Protein AF-A0A4P9W2B0-F1 (afdb_monomer_lite)

Organism: NCBI:txid388810

pLDDT: mean 91.62, std 10.04, range [36.94, 98.38]

Foldseek 3Di:
DDDPDPVVPFWPDDDVQKTKGQDPDAPAPRKIKIWGPAQAFLLPDDLVVSLVSLVVVLVVLVVSCVVVVAPAWKWKWLRHGRTMIITHGDPPDDPVPDDDDADPDAAADAADSDDDPHFHPQADPVVLVVLLVLLCVVVVDDPVPQDLQAPEDPPDPDPVLCVSNVVDDWSWNDDDPFKTKTADSGDNYHRDIDIDTSYDDDPRLSPDDSVVNSVRSSRVSVSQVSSCVRVVHPGDIDID

Structure (mmCIF, N/CA/C/O backbone):
data_AF-A0A4P9W2B0-F1
#
_entry.id   AF-A0A4P9W2B0-F1
#
loop_
_atom_site.group_PDB
_atom_site.id
_atom_site.type_symbol
_atom_site.label_atom_id
_atom_site.label_alt_id
_atom_site.label_comp_id
_atom_site.label_asym_id
_atom_site.label_entity_id
_atom_site.label_seq_id
_atom_site.pdbx_PDB_ins_code
_atom_site.Cartn_x
_atom_site.Cartn_y
_atom_site.Cartn_z
_atom_site.occupancy
_atom_site.B_iso_or_equiv
_atom_site.auth_seq_id
_atom_site.auth_comp_id
_atom_site.auth_asym_id
_atom_site.auth_atom_id
_atom_site.pdbx_PDB_model_num
ATOM 1 N N . MET A 1 1 ? -29.968 11.152 33.500 1.00 36.94 1 MET A N 1
ATOM 2 C CA . MET A 1 1 ? -29.623 11.312 32.073 1.00 36.94 1 MET A CA 1
ATOM 3 C C . MET A 1 1 ? -28.118 11.172 31.952 1.00 36.94 1 MET A C 1
ATOM 5 O O . MET A 1 1 ? -27.396 12.065 32.371 1.00 36.94 1 MET A O 1
ATOM 9 N N . THR A 1 2 ? -27.638 10.012 31.519 1.00 39.75 2 THR A N 1
ATOM 10 C CA . THR A 1 2 ? -26.216 9.779 31.256 1.00 39.75 2 THR A CA 1
ATOM 11 C C . THR A 1 2 ? -25.821 10.565 30.007 1.00 39.75 2 THR A C 1
ATOM 13 O O . THR A 1 2 ? -26.392 10.364 28.938 1.00 39.75 2 THR A O 1
ATOM 16 N N . SER A 1 3 ? -24.883 11.503 30.158 1.00 41.69 3 SER A N 1
ATOM 17 C CA . SER A 1 3 ? -24.209 12.166 29.037 1.00 41.69 3 SER A CA 1
ATOM 18 C C . SER A 1 3 ? -23.720 11.096 28.056 1.00 41.69 3 SER A C 1
ATOM 20 O O . SER A 1 3 ? -23.094 10.138 28.521 1.00 41.69 3 SER A O 1
ATOM 22 N N . PRO A 1 4 ? -23.966 11.208 26.736 1.00 43.72 4 PRO A N 1
ATOM 23 C CA . PRO A 1 4 ? -23.348 10.293 25.789 1.00 43.72 4 PRO A CA 1
ATOM 24 C C . PRO A 1 4 ? -21.832 10.376 25.988 1.00 43.72 4 PRO A C 1
ATOM 26 O O . PRO A 1 4 ? -21.261 11.468 26.067 1.00 43.72 4 PRO A O 1
ATOM 29 N N . THR A 1 5 ? -21.192 9.222 26.168 1.00 49.72 5 THR A N 1
ATOM 30 C CA . THR A 1 5 ? -19.739 9.106 26.287 1.00 49.72 5 THR A CA 1
ATOM 31 C C . THR A 1 5 ? -19.092 9.860 25.128 1.00 49.72 5 THR A C 1
ATOM 33 O O . THR A 1 5 ? -19.513 9.722 23.981 1.00 49.72 5 THR A O 1
ATOM 36 N N . THR A 1 6 ? -18.057 10.653 25.414 1.00 51.16 6 THR A N 1
ATOM 37 C CA . THR A 1 6 ? -17.326 11.517 24.464 1.00 51.16 6 THR A CA 1
ATOM 38 C C . THR A 1 6 ? -16.930 10.802 23.160 1.00 51.16 6 THR A C 1
ATOM 40 O O . THR A 1 6 ? -16.791 11.438 22.119 1.00 51.16 6 THR A O 1
ATOM 43 N N . ALA A 1 7 ? -16.827 9.469 23.194 1.00 53.28 7 ALA A N 1
ATOM 44 C CA . ALA A 1 7 ? -16.582 8.589 22.055 1.00 53.28 7 ALA A CA 1
ATOM 45 C C . ALA A 1 7 ? -17.679 8.601 20.966 1.00 53.28 7 ALA A C 1
ATOM 47 O O . ALA A 1 7 ? -17.357 8.411 19.797 1.00 53.28 7 ALA A O 1
ATOM 48 N N . ALA A 1 8 ? -18.951 8.838 21.307 1.00 61.03 8 ALA A N 1
ATOM 49 C CA . ALA A 1 8 ? -20.053 8.834 20.336 1.00 61.03 8 ALA A CA 1
ATOM 50 C C . ALA A 1 8 ? -20.138 10.133 19.513 1.00 61.03 8 ALA A C 1
ATOM 52 O O . ALA A 1 8 ? -20.680 10.131 18.412 1.00 61.03 8 ALA A O 1
ATOM 53 N N . LYS A 1 9 ? -19.576 11.239 20.022 1.00 66.44 9 LYS A N 1
ATOM 54 C CA . LYS A 1 9 ? -19.712 12.580 19.428 1.00 66.44 9 LYS A CA 1
ATOM 55 C C . LYS A 1 9 ? -19.039 12.720 18.054 1.00 66.44 9 LYS A C 1
ATOM 57 O O . LYS A 1 9 ? -19.407 13.605 17.291 1.00 66.44 9 LYS A O 1
ATOM 62 N N . TYR A 1 10 ? -18.069 11.862 17.741 1.00 85.44 10 TYR A N 1
ATOM 63 C CA . TYR A 1 10 ? -17.235 11.985 16.540 1.00 85.44 10 TYR A CA 1
ATOM 64 C C . TYR A 1 10 ? -17.504 10.909 15.484 1.00 85.44 10 TYR A C 1
ATOM 66 O O . TYR A 1 10 ? -16.841 10.907 14.450 1.00 85.44 10 TYR A O 1
ATOM 74 N N . VAL A 1 11 ? -18.454 9.997 15.723 1.00 91.50 11 VAL A N 1
ATOM 75 C CA . VAL A 1 11 ? -18.810 8.939 14.768 1.00 91.50 11 VAL A CA 1
ATOM 76 C C . VAL A 1 11 ? -19.736 9.512 13.698 1.00 91.50 11 VAL A C 1
ATOM 78 O O . VAL A 1 11 ? -20.828 9.981 14.000 1.00 91.50 11 VAL A O 1
ATOM 81 N N . LEU A 1 12 ? -19.294 9.453 12.444 1.00 92.88 12 LEU A N 1
ATOM 82 C CA . LEU A 1 12 ? -20.046 9.919 11.278 1.00 92.88 12 LEU A CA 1
ATOM 83 C C . LEU A 1 12 ? -20.923 8.813 10.687 1.00 92.88 12 LEU A C 1
ATOM 85 O O . LEU A 1 12 ? -22.006 9.082 10.177 1.00 92.88 12 LEU A O 1
ATOM 89 N N . ALA A 1 13 ? -20.452 7.564 10.742 1.00 93.38 13 ALA A N 1
ATOM 90 C CA . ALA A 1 13 ? -21.182 6.412 10.227 1.00 93.38 13 ALA A CA 1
ATOM 91 C C . ALA A 1 13 ? -20.742 5.102 10.894 1.00 93.38 13 ALA A C 1
ATOM 93 O O . ALA A 1 13 ? -19.617 4.964 11.379 1.00 93.38 13 ALA A O 1
ATOM 94 N N . THR A 1 14 ? -21.621 4.101 10.852 1.00 93.19 14 THR A N 1
ATOM 95 C CA . THR A 1 14 ? -21.331 2.719 11.259 1.00 93.19 14 THR A CA 1
ATOM 96 C C . THR A 1 14 ? -21.810 1.754 10.175 1.00 93.19 14 THR A C 1
ATOM 98 O O . THR A 1 14 ? -22.880 1.934 9.587 1.00 93.19 14 THR A O 1
ATOM 101 N N . ARG A 1 15 ? -20.995 0.740 9.879 1.00 91.38 15 ARG A N 1
ATOM 102 C CA . ARG A 1 15 ? -21.239 -0.302 8.877 1.00 91.38 15 ARG A CA 1
ATOM 103 C C . ARG A 1 15 ? -20.794 -1.643 9.454 1.00 91.38 15 ARG A C 1
ATOM 105 O O . ARG A 1 15 ? -19.610 -1.965 9.442 1.00 91.38 15 ARG A O 1
ATOM 112 N N . GLY A 1 16 ? -21.746 -2.407 9.990 1.00 90.31 16 GLY A N 1
ATOM 113 C CA . GLY A 1 16 ? -21.441 -3.658 10.689 1.00 90.31 16 GLY A CA 1
ATOM 114 C C . GLY A 1 16 ? -20.440 -3.424 11.834 1.00 90.31 16 GLY A C 1
ATOM 115 O O . GLY A 1 16 ? -20.703 -2.558 12.669 1.00 90.31 16 GLY A O 1
ATOM 116 N N . PRO A 1 17 ? -19.298 -4.140 11.876 1.00 92.31 17 PRO A N 1
ATOM 117 C CA . PRO A 1 17 ? -18.282 -3.972 12.919 1.00 92.31 17 PRO A CA 1
ATOM 118 C C . PRO A 1 17 ? -17.405 -2.723 12.736 1.00 92.31 17 PRO A C 1
ATOM 120 O O . PRO A 1 17 ? -16.548 -2.449 13.576 1.00 92.31 17 PRO A O 1
ATOM 123 N N . SER A 1 18 ? -17.567 -1.981 11.635 1.00 95.38 18 SER A N 1
ATOM 124 C CA . SER A 1 18 ? -16.711 -0.847 11.289 1.00 95.38 18 SER A CA 1
ATOM 125 C C . SER A 1 18 ? -17.387 0.497 11.547 1.00 95.38 18 SER A C 1
ATOM 127 O O . SER A 1 18 ? -18.596 0.657 11.371 1.00 95.38 18 SER A O 1
ATOM 129 N N . SER A 1 19 ? -16.598 1.499 11.928 1.00 95.69 19 SER A N 1
ATOM 130 C CA . SER A 1 19 ? -17.067 2.865 12.162 1.00 95.69 19 SER A CA 1
ATOM 131 C C . SER A 1 19 ? -16.169 3.883 11.477 1.00 95.69 19 SER A C 1
ATOM 133 O O . SER A 1 19 ? -14.949 3.746 11.506 1.00 95.69 19 SER A O 1
ATOM 135 N N . VAL A 1 20 ? -16.781 4.914 10.899 1.00 97.31 20 VAL A N 1
ATOM 136 C CA . VAL A 1 20 ? -16.099 6.089 10.354 1.00 97.31 20 VAL A CA 1
ATOM 137 C C . VAL A 1 20 ? -16.267 7.220 11.354 1.00 97.31 20 VAL A C 1
ATOM 139 O O . VAL A 1 20 ? -17.387 7.508 11.782 1.00 97.31 20 VAL A O 1
ATOM 142 N N . ARG A 1 21 ? -15.171 7.865 11.733 1.00 96.19 21 ARG A N 1
ATOM 143 C CA . ARG A 1 21 ? -15.171 8.957 12.708 1.00 96.19 21 ARG A CA 1
ATOM 144 C C . ARG A 1 21 ? -14.206 10.060 12.314 1.00 96.19 21 ARG A C 1
ATOM 146 O O . ARG A 1 21 ? -13.254 9.815 11.581 1.00 96.19 21 ARG A O 1
ATOM 153 N N . ILE A 1 22 ? -14.435 11.258 12.832 1.00 95.75 22 ILE A N 1
ATOM 154 C CA . ILE A 1 22 ? -13.431 12.324 12.793 1.00 95.75 22 ILE A CA 1
ATOM 155 C C . ILE A 1 22 ? -12.243 11.874 13.649 1.00 95.75 22 ILE A C 1
ATOM 157 O O . ILE A 1 22 ? -12.444 11.363 14.755 1.00 95.75 22 ILE A O 1
ATOM 161 N N . SER A 1 23 ? -11.022 12.029 13.130 1.00 94.44 23 SER A N 1
ATOM 162 C CA . SER A 1 23 ? -9.813 11.686 13.881 1.00 94.44 23 SER A CA 1
ATOM 163 C C . SER A 1 23 ? -9.760 12.507 15.179 1.00 94.44 23 SER A C 1
ATOM 165 O O . SER A 1 23 ? -9.921 13.728 15.119 1.00 94.44 23 SER A O 1
ATOM 167 N N . PRO A 1 24 ? -9.532 11.883 16.351 1.00 89.69 24 PRO A N 1
ATOM 168 C CA . PRO A 1 24 ? -9.379 12.612 17.612 1.00 89.69 24 PRO A CA 1
ATOM 169 C C . PRO A 1 24 ? -8.070 13.415 17.674 1.00 89.69 24 PRO A C 1
ATOM 171 O O . PRO A 1 24 ? -7.976 14.362 18.452 1.00 89.69 24 PRO A O 1
ATOM 174 N N . SER A 1 25 ? -7.094 13.055 16.836 1.00 90.44 25 SER A N 1
ATOM 175 C CA . SER A 1 25 ? -5.781 13.694 16.729 1.00 90.44 25 SER A CA 1
ATOM 176 C C . SER A 1 25 ? -5.447 13.912 15.246 1.00 90.44 25 SER A C 1
ATOM 178 O O . SER A 1 25 ? -4.625 13.183 14.686 1.00 90.44 25 SER A O 1
ATOM 180 N N . PRO A 1 26 ? -6.141 14.835 14.555 1.00 93.50 26 PRO A N 1
ATOM 181 C CA . PRO A 1 26 ? -5.952 15.044 13.126 1.00 93.50 26 PRO A CA 1
ATOM 182 C C . PRO A 1 26 ? -4.611 15.736 12.835 1.00 93.50 26 PRO A C 1
ATOM 184 O O . PRO A 1 26 ? -4.257 16.714 13.488 1.00 93.50 26 PRO A O 1
ATOM 187 N N . THR A 1 27 ? -3.895 15.266 11.815 1.00 92.75 27 THR A N 1
ATOM 188 C CA . THR A 1 27 ? -2.717 15.925 11.228 1.00 92.75 27 THR A CA 1
ATOM 189 C C . THR A 1 27 ? -3.088 16.844 10.062 1.00 92.75 27 THR A C 1
ATOM 191 O O . THR A 1 27 ? -2.300 17.710 9.691 1.00 92.75 27 THR A O 1
ATOM 194 N N . ALA A 1 28 ? -4.299 16.697 9.514 1.00 94.75 28 ALA A N 1
ATOM 195 C CA . ALA A 1 28 ? -4.877 17.586 8.511 1.00 94.75 28 ALA A CA 1
ATOM 196 C C . ALA A 1 28 ? -6.351 17.903 8.832 1.00 94.75 28 ALA A C 1
ATOM 198 O O . ALA A 1 28 ? -7.067 17.039 9.357 1.00 94.75 28 ALA A O 1
ATOM 199 N N . PRO A 1 29 ? -6.851 19.111 8.500 1.00 95.75 29 PRO A N 1
ATOM 200 C CA . PRO A 1 29 ? -8.258 19.452 8.684 1.00 95.75 29 PRO A CA 1
ATOM 201 C C . PRO A 1 29 ? -9.193 18.445 8.003 1.00 95.75 29 PRO A C 1
ATOM 203 O O . PRO A 1 29 ? -9.049 18.145 6.818 1.00 95.75 29 PRO A O 1
ATOM 206 N N . GLY A 1 30 ? -10.167 17.932 8.758 1.00 95.81 30 GLY A N 1
ATOM 207 C CA . GLY A 1 30 ? -11.152 16.972 8.258 1.00 95.81 30 GLY A CA 1
ATOM 208 C C . GLY A 1 30 ? -10.658 15.526 8.145 1.00 95.81 30 GLY A C 1
ATOM 209 O O . GLY A 1 30 ? -11.372 14.702 7.582 1.00 95.81 30 GLY A O 1
ATOM 210 N N . GLN A 1 31 ? -9.477 15.192 8.680 1.00 97.94 31 GLN A N 1
ATOM 211 C CA . GLN A 1 31 ? -8.996 13.810 8.704 1.00 97.94 31 GLN A CA 1
ATOM 212 C C . GLN A 1 31 ? -10.007 12.871 9.368 1.00 97.94 31 GLN A C 1
ATOM 214 O O . GLN A 1 31 ? -10.469 13.110 10.490 1.00 97.94 31 GLN A O 1
ATOM 219 N N . LEU A 1 32 ? -10.303 11.770 8.679 1.00 97.88 32 LEU A N 1
ATOM 220 C CA . LEU A 1 32 ? -11.175 10.716 9.177 1.00 97.88 32 LEU A CA 1
ATOM 221 C C . LEU A 1 32 ? -10.366 9.479 9.552 1.00 97.88 32 LEU A C 1
ATOM 223 O O . LEU A 1 32 ? -9.298 9.211 9.003 1.00 97.88 32 LEU A O 1
ATOM 227 N N . GLN A 1 33 ? -10.917 8.709 10.478 1.00 97.00 33 GLN A N 1
ATOM 228 C CA . GLN A 1 33 ? -10.414 7.411 10.886 1.00 97.00 33 GLN A CA 1
ATOM 229 C C . GLN A 1 33 ? -11.514 6.371 10.672 1.00 97.00 33 GLN A C 1
ATOM 231 O O . GLN A 1 33 ? -12.670 6.584 11.050 1.00 97.00 33 GLN A O 1
ATOM 236 N N . ILE A 1 34 ? -11.154 5.241 10.077 1.00 96.81 34 ILE A N 1
ATOM 237 C CA . ILE A 1 34 ? -12.018 4.073 9.941 1.00 96.81 34 ILE A CA 1
ATOM 238 C C . ILE A 1 34 ? -11.459 2.992 10.847 1.00 96.81 34 ILE A C 1
ATOM 240 O O . ILE A 1 34 ? -10.323 2.563 10.668 1.00 96.81 34 ILE A O 1
ATOM 244 N N . THR A 1 35 ? -12.255 2.554 11.814 1.00 94.75 35 THR A N 1
ATOM 245 C CA . THR A 1 35 ? -11.870 1.507 12.767 1.00 94.75 35 THR A CA 1
ATOM 246 C C . THR A 1 35 ? -12.819 0.324 12.683 1.00 94.75 35 THR A C 1
ATOM 248 O O . THR A 1 35 ? -13.979 0.482 12.298 1.00 94.75 35 THR A O 1
ATOM 251 N N . THR A 1 36 ? -12.346 -0.859 13.066 1.00 92.38 36 THR A N 1
ATOM 252 C CA . THR A 1 36 ? -13.163 -2.075 13.185 1.00 92.38 36 THR A CA 1
ATOM 253 C C . THR A 1 36 ? -12.938 -2.742 14.539 1.00 92.38 36 THR A C 1
ATOM 255 O O . THR A 1 36 ? -11.868 -2.609 15.124 1.00 92.38 36 THR A O 1
ATOM 258 N N . THR A 1 37 ? -13.937 -3.460 15.056 1.00 90.19 37 THR A N 1
ATOM 259 C CA . THR A 1 37 ? -13.863 -4.132 16.369 1.00 90.19 37 THR A CA 1
ATOM 260 C C . THR A 1 37 ? -13.047 -5.431 16.365 1.00 90.19 37 THR A C 1
ATOM 262 O O . THR A 1 37 ? -13.041 -6.147 17.364 1.00 90.19 37 THR A O 1
ATOM 265 N N . SER A 1 38 ? -12.401 -5.785 15.250 1.00 89.81 38 SER A N 1
ATOM 266 C CA . SER A 1 38 ? -11.554 -6.982 15.172 1.00 89.81 38 SER A CA 1
ATOM 267 C C . SER A 1 38 ? -10.307 -6.825 16.050 1.00 89.81 38 SER A C 1
ATOM 269 O O . SER A 1 38 ? -9.656 -5.788 15.958 1.00 89.81 38 SER A O 1
ATOM 271 N N . PRO A 1 39 ? -9.921 -7.836 16.851 1.00 88.75 39 PRO A N 1
ATOM 272 C CA . PRO A 1 39 ? -8.695 -7.785 17.648 1.00 88.75 39 PRO A CA 1
ATOM 273 C C . PRO A 1 39 ? -7.425 -8.072 16.829 1.00 88.75 39 PRO A C 1
ATOM 275 O O . PRO A 1 39 ? -6.320 -7.910 17.338 1.00 88.75 39 PRO A O 1
ATOM 278 N N . GLN A 1 40 ? -7.563 -8.538 15.586 1.00 90.88 40 GLN A N 1
ATOM 279 C CA . GLN A 1 40 ? -6.438 -8.858 14.702 1.00 90.88 40 GLN A CA 1
ATOM 280 C C . GLN A 1 40 ? -5.853 -7.586 14.076 1.00 90.88 40 GLN A C 1
ATOM 282 O O . GLN A 1 40 ? -6.536 -6.570 14.008 1.00 90.88 40 GLN A O 1
ATOM 287 N N . ASP A 1 41 ? -4.617 -7.618 13.581 1.00 92.56 41 ASP A N 1
ATOM 288 C CA . ASP A 1 41 ? -4.112 -6.549 12.710 1.00 92.56 41 ASP A CA 1
ATOM 289 C C . ASP A 1 41 ? -4.738 -6.610 11.307 1.00 92.56 41 ASP A C 1
ATOM 291 O O . ASP A 1 41 ? -5.280 -7.636 10.889 1.00 92.56 41 ASP A O 1
ATOM 295 N N . LEU A 1 42 ? -4.641 -5.500 10.565 1.00 94.81 42 LEU A N 1
ATOM 296 C CA . LEU A 1 42 ? -5.293 -5.319 9.263 1.00 94.81 42 LEU A CA 1
ATOM 297 C C . LEU A 1 42 ? -4.966 -6.441 8.266 1.00 94.81 42 LEU A C 1
ATOM 299 O O . LEU A 1 42 ? -5.854 -6.908 7.552 1.00 94.81 42 LEU A O 1
ATOM 303 N N . PHE A 1 43 ? -3.703 -6.864 8.218 1.00 95.38 43 PHE A N 1
ATOM 304 C CA . PHE A 1 43 ? -3.211 -7.836 7.242 1.00 95.38 43 PHE A CA 1
ATOM 305 C C . PHE A 1 43 ? -3.403 -9.289 7.681 1.00 95.38 43 PHE A C 1
ATOM 307 O O . PHE A 1 43 ? -3.238 -10.195 6.871 1.00 95.38 43 PHE A O 1
ATOM 314 N N . SER A 1 44 ? -3.826 -9.524 8.924 1.00 94.56 44 SER A N 1
ATOM 315 C CA . SER A 1 44 ? -4.266 -10.845 9.390 1.00 94.56 44 SER A CA 1
ATOM 316 C C . SER A 1 44 ? -5.753 -11.108 9.131 1.00 94.56 44 SER A C 1
ATOM 318 O O . SER A 1 44 ? -6.187 -12.256 9.227 1.00 94.56 44 SER A O 1
ATOM 320 N N . LEU A 1 45 ? -6.535 -10.081 8.773 1.00 95.12 45 LEU A N 1
ATOM 321 C CA . LEU A 1 45 ? -7.948 -10.251 8.433 1.00 95.12 45 LEU A CA 1
ATOM 322 C C . LEU A 1 45 ? -8.127 -11.163 7.207 1.00 95.12 45 LEU A C 1
ATOM 324 O O . LEU A 1 45 ? -7.311 -11.107 6.279 1.00 95.12 45 LEU A O 1
ATOM 328 N N . PRO A 1 46 ? -9.232 -11.934 7.129 1.00 96.00 46 PRO A N 1
ATOM 329 C CA . PRO A 1 46 ? -9.634 -12.589 5.890 1.00 96.00 46 PRO A CA 1
ATOM 330 C C . PRO A 1 46 ? -9.706 -11.581 4.738 1.00 96.00 46 PRO A C 1
ATOM 332 O O . PRO A 1 46 ? -10.219 -10.476 4.923 1.00 96.00 46 PRO A O 1
ATOM 335 N N . LEU A 1 47 ? -9.258 -11.972 3.538 1.00 97.00 47 LEU A N 1
ATOM 336 C CA . LEU A 1 47 ? -9.209 -11.079 2.370 1.00 97.00 47 LEU A CA 1
ATOM 337 C C . LEU A 1 47 ? -10.543 -10.357 2.131 1.00 97.00 47 LEU A C 1
ATOM 339 O O . LEU A 1 47 ? -10.562 -9.157 1.900 1.00 97.00 47 LEU A O 1
ATOM 343 N N . LYS A 1 48 ? -11.671 -11.061 2.269 1.00 96.44 48 LYS A N 1
ATOM 344 C CA . LYS A 1 48 ? -13.010 -10.469 2.133 1.00 96.44 48 LYS A CA 1
ATOM 345 C C . LYS A 1 48 ? -13.255 -9.311 3.111 1.00 96.44 48 LYS A C 1
ATOM 347 O O . LYS A 1 48 ? -13.816 -8.287 2.716 1.00 96.44 48 LYS A O 1
ATOM 352 N N . ASP A 1 49 ? -12.853 -9.465 4.368 1.00 95.81 49 ASP A N 1
ATOM 353 C CA . ASP A 1 49 ? -13.079 -8.469 5.420 1.00 95.81 49 ASP A CA 1
ATOM 354 C C . ASP A 1 49 ? -12.132 -7.279 5.247 1.00 95.81 49 ASP A C 1
ATOM 356 O O . ASP A 1 49 ? -12.564 -6.128 5.335 1.00 95.81 49 ASP A O 1
ATOM 360 N N . TYR A 1 50 ? -10.869 -7.554 4.904 1.00 97.19 50 TYR A N 1
ATOM 361 C CA . TYR A 1 50 ? -9.900 -6.543 4.486 1.00 97.19 50 TYR A CA 1
ATOM 362 C C . TYR A 1 50 ? -10.446 -5.718 3.309 1.00 97.19 50 TYR A C 1
ATOM 364 O O . TYR A 1 50 ? -10.597 -4.503 3.420 1.00 97.19 50 TYR A O 1
ATOM 372 N N . THR A 1 51 ? -10.841 -6.367 2.210 1.00 97.56 51 THR A N 1
ATOM 373 C CA . THR A 1 51 ? -11.371 -5.693 1.016 1.00 97.56 51 THR A CA 1
ATOM 374 C C . THR A 1 51 ? -12.621 -4.877 1.339 1.00 97.56 51 THR A C 1
ATOM 376 O O . THR A 1 51 ? -12.754 -3.752 0.864 1.00 97.56 51 THR A O 1
ATOM 379 N N . THR A 1 52 ? -13.512 -5.387 2.194 1.00 96.19 52 THR A N 1
ATOM 380 C CA . THR A 1 52 ? -14.705 -4.649 2.640 1.00 96.19 52 THR A CA 1
ATOM 381 C C . THR A 1 52 ? -14.328 -3.360 3.377 1.00 96.19 52 THR A C 1
ATOM 383 O O . THR A 1 52 ? -14.925 -2.310 3.132 1.00 96.19 52 THR A O 1
ATOM 386 N N . LEU A 1 53 ? -13.314 -3.407 4.247 1.00 96.75 53 LEU A N 1
ATOM 387 C CA . LEU A 1 53 ? -12.828 -2.232 4.971 1.00 96.75 53 LEU A CA 1
ATOM 388 C C . LEU A 1 53 ? -12.187 -1.201 4.027 1.00 96.75 53 LEU A C 1
ATOM 390 O O . LEU A 1 53 ? -12.410 0.001 4.178 1.00 96.75 53 LEU A O 1
ATOM 394 N N . LEU A 1 54 ? -11.442 -1.658 3.019 1.00 97.75 54 LEU A N 1
ATOM 395 C CA . LEU A 1 54 ? -10.821 -0.785 2.021 1.00 97.75 54 LEU A CA 1
ATOM 396 C C . LEU A 1 54 ? -11.855 -0.176 1.058 1.00 97.75 54 LEU A C 1
ATOM 398 O O . LEU A 1 54 ? -11.741 0.991 0.694 1.00 97.75 54 LEU A O 1
ATOM 402 N N . LEU A 1 55 ? -12.921 -0.898 0.707 1.00 97.75 55 LEU A N 1
ATOM 403 C CA . LEU A 1 55 ? -14.052 -0.340 -0.046 1.00 97.75 55 LEU A CA 1
ATOM 404 C C . LEU A 1 55 ? -14.837 0.701 0.769 1.00 97.75 55 LEU A C 1
ATOM 406 O O . LEU A 1 55 ? -15.317 1.702 0.222 1.00 97.75 55 LEU A O 1
ATOM 410 N N . LEU A 1 56 ? -14.930 0.519 2.091 1.00 97.56 56 LEU A N 1
ATOM 411 C CA . LEU A 1 56 ? -15.451 1.559 2.978 1.00 97.56 56 LEU A CA 1
ATOM 412 C C . LEU A 1 56 ? -14.553 2.804 2.946 1.00 97.56 56 LEU A C 1
ATOM 414 O O . LEU A 1 56 ? -15.073 3.916 2.866 1.00 97.56 56 LEU A O 1
ATOM 418 N N . ALA A 1 57 ? -13.227 2.638 2.942 1.00 97.94 57 ALA A N 1
ATOM 419 C CA . ALA A 1 57 ? -12.279 3.741 2.779 1.00 97.94 57 ALA A CA 1
ATOM 420 C C . ALA A 1 57 ? -12.460 4.469 1.438 1.00 97.94 57 ALA A C 1
ATOM 422 O O . ALA A 1 57 ? -12.575 5.692 1.424 1.00 97.94 57 ALA A O 1
ATOM 423 N N . HIS A 1 58 ? -12.591 3.724 0.340 1.00 97.75 58 HIS A N 1
ATOM 424 C CA . HIS A 1 58 ? -12.792 4.263 -1.006 1.00 97.75 58 HIS A CA 1
ATOM 425 C C . HIS A 1 58 ? -14.107 5.045 -1.165 1.00 97.75 58 HIS A C 1
ATOM 427 O O . HIS A 1 58 ? -14.131 6.152 -1.697 1.00 97.75 58 HIS A O 1
ATOM 433 N N . SER A 1 59 ? -15.224 4.518 -0.665 1.00 96.75 59 SER A N 1
ATOM 434 C CA . SER A 1 59 ? -16.499 5.253 -0.692 1.00 96.75 59 SER A CA 1
ATOM 435 C C . SER A 1 59 ? -16.483 6.482 0.229 1.00 96.75 59 SER A C 1
ATOM 437 O O . SER A 1 59 ? -17.010 7.536 -0.131 1.00 96.75 59 SER A O 1
ATOM 439 N N . THR A 1 60 ? -15.829 6.380 1.389 1.00 97.50 60 THR A N 1
ATOM 440 C CA . THR A 1 60 ? -15.694 7.490 2.343 1.00 97.50 60 THR A CA 1
ATOM 441 C C . THR A 1 60 ? -14.809 8.608 1.791 1.00 97.50 60 THR A C 1
ATOM 443 O O . THR A 1 60 ? -15.149 9.779 1.955 1.00 97.50 60 THR A O 1
ATOM 446 N N . SER A 1 61 ? -13.708 8.288 1.105 1.00 97.50 61 SER A N 1
ATOM 447 C CA . SER A 1 61 ? -12.792 9.291 0.549 1.00 97.50 61 SER A CA 1
ATOM 448 C C . SER A 1 61 ? -13.449 10.146 -0.538 1.00 97.50 61 SER A C 1
ATOM 450 O O . SER A 1 61 ? -13.197 11.348 -0.599 1.00 97.50 61 SER A O 1
ATOM 452 N N . ARG A 1 62 ? -14.365 9.580 -1.336 1.00 95.50 62 ARG A N 1
ATOM 453 C CA . ARG A 1 62 ? -15.174 10.332 -2.317 1.00 95.50 62 ARG A CA 1
ATOM 454 C C . ARG A 1 62 ? -16.120 11.333 -1.657 1.00 95.50 62 ARG A C 1
ATOM 456 O O . ARG A 1 62 ? -16.255 12.464 -2.113 1.00 95.50 62 ARG A O 1
ATOM 463 N N . LEU A 1 63 ? -16.769 10.940 -0.562 1.00 96.31 63 LEU A N 1
ATOM 464 C CA . LEU A 1 63 ? -17.617 11.859 0.203 1.00 96.31 63 LEU A CA 1
ATOM 465 C C . LEU A 1 63 ? -16.780 12.955 0.870 1.00 96.31 63 LEU A C 1
ATOM 467 O O . LEU A 1 63 ? -17.162 14.123 0.853 1.00 96.31 63 LEU A O 1
ATOM 471 N N . LEU A 1 64 ? -15.627 12.578 1.423 1.00 97.19 64 LEU A N 1
ATOM 472 C CA . LEU A 1 64 ? -14.713 13.486 2.105 1.00 97.19 64 LEU A CA 1
ATOM 473 C C . LEU A 1 64 ? -14.112 14.527 1.152 1.00 97.19 64 LEU A C 1
ATOM 475 O O . LEU A 1 64 ? -14.138 15.717 1.461 1.00 97.19 64 LEU A O 1
ATOM 479 N N . SER A 1 65 ? -13.622 14.091 -0.011 1.00 95.88 65 SER A N 1
ATOM 480 C CA . SER A 1 65 ? -13.073 14.973 -1.050 1.00 95.88 65 SER A CA 1
ATOM 481 C C . SER A 1 65 ? -14.105 15.982 -1.539 1.00 95.88 65 SER A C 1
ATOM 483 O O . SER A 1 65 ? -13.830 17.180 -1.524 1.00 95.88 65 SER A O 1
ATOM 485 N N . ASN A 1 66 ? -15.326 15.533 -1.844 1.00 95.50 66 ASN A N 1
ATOM 486 C CA . ASN A 1 66 ? -16.425 16.421 -2.225 1.00 95.50 66 ASN A CA 1
ATOM 487 C C . ASN A 1 66 ? -16.813 17.394 -1.104 1.00 95.50 66 ASN A C 1
ATOM 489 O O . ASN A 1 66 ? -17.055 18.571 -1.358 1.00 95.50 66 ASN A O 1
ATOM 493 N N . SER A 1 67 ? -16.873 16.934 0.147 1.00 96.19 67 SER A N 1
ATOM 494 C CA . SER A 1 67 ? -17.272 17.793 1.267 1.00 96.19 67 SER A CA 1
ATOM 495 C C . SER A 1 67 ? -16.244 18.879 1.577 1.00 96.19 67 SER A C 1
ATOM 497 O O . SER A 1 67 ? -16.629 19.961 2.012 1.00 96.19 67 SER A O 1
ATOM 499 N N . LEU A 1 68 ? -14.955 18.581 1.412 1.00 96.62 68 LEU A N 1
ATOM 500 C CA . LEU A 1 68 ? -13.862 19.499 1.740 1.00 96.62 68 LEU A CA 1
ATOM 501 C C . LEU A 1 68 ? -13.289 20.215 0.517 1.00 96.62 68 LEU A C 1
ATOM 503 O O . LEU A 1 68 ? -12.403 21.047 0.679 1.00 96.62 68 LEU A O 1
ATOM 507 N N . GLN A 1 69 ? -13.786 19.896 -0.682 1.00 95.38 69 GLN A N 1
ATOM 508 C CA . GLN A 1 69 ? -13.284 20.416 -1.955 1.00 95.38 69 GLN A CA 1
ATOM 509 C C . GLN A 1 69 ? -11.770 20.1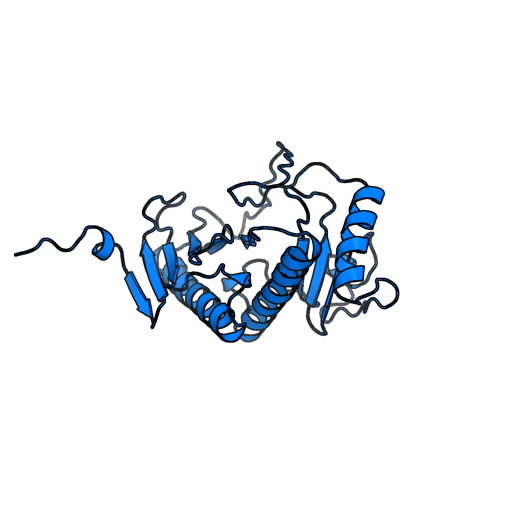78 -2.118 1.00 95.38 69 GLN A C 1
ATOM 511 O O . GLN A 1 69 ? -11.045 21.036 -2.616 1.00 95.38 69 GLN A O 1
ATOM 516 N N . VAL A 1 70 ? -11.285 19.008 -1.681 1.00 95.12 70 VAL A N 1
ATOM 517 C CA . VAL A 1 70 ? -9.888 18.590 -1.884 1.00 95.12 70 VAL A CA 1
ATOM 518 C C . VAL A 1 70 ? -9.777 17.671 -3.092 1.00 95.12 70 VAL A C 1
ATOM 520 O O . VAL A 1 70 ? -10.643 16.831 -3.326 1.00 95.12 70 VAL A O 1
ATOM 523 N N . HIS A 1 71 ? -8.678 17.792 -3.833 1.00 92.44 71 HIS A N 1
ATOM 524 C CA . HIS A 1 71 ? -8.440 16.967 -5.018 1.00 92.44 71 HIS A CA 1
ATOM 525 C C . HIS A 1 71 ? -8.065 15.525 -4.690 1.00 92.44 71 HIS A C 1
ATOM 527 O O . HIS A 1 71 ? -8.375 14.634 -5.471 1.00 92.44 71 HIS A O 1
ATOM 533 N N . ARG A 1 72 ? -7.372 15.297 -3.568 1.00 93.62 72 ARG A N 1
ATOM 534 C CA . ARG A 1 72 ? -6.860 13.979 -3.181 1.00 93.62 72 ARG A CA 1
ATOM 535 C C . ARG A 1 72 ? -7.041 13.730 -1.691 1.00 93.62 72 ARG A C 1
ATOM 537 O O . ARG A 1 72 ? -7.043 14.658 -0.879 1.00 93.62 72 ARG A O 1
ATOM 544 N N . VAL A 1 73 ? -7.143 12.455 -1.343 1.00 97.06 73 VAL A N 1
ATOM 545 C CA . VAL A 1 73 ? -7.172 11.962 0.035 1.00 97.06 73 VAL A CA 1
ATOM 546 C C . VAL A 1 73 ? -6.131 10.854 0.137 1.00 97.06 73 VAL A C 1
ATOM 548 O O . VAL A 1 73 ? -6.210 9.890 -0.614 1.00 97.06 73 VAL A O 1
ATOM 551 N N . ALA A 1 74 ? -5.169 10.985 1.046 1.00 96.19 74 ALA A N 1
ATOM 552 C CA . ALA A 1 74 ? -4.207 9.920 1.318 1.00 96.19 74 ALA A CA 1
ATOM 553 C C . ALA A 1 74 ? -4.822 8.849 2.227 1.00 96.19 74 ALA A C 1
ATOM 555 O O . ALA A 1 74 ? -5.713 9.138 3.037 1.00 96.19 74 ALA A O 1
ATOM 556 N N . LEU A 1 75 ? -4.323 7.622 2.111 1.00 97.44 75 LEU A N 1
ATOM 557 C CA . LEU A 1 75 ? -4.704 6.481 2.934 1.00 97.44 75 LEU A CA 1
ATOM 558 C C . LEU A 1 75 ? -3.479 5.978 3.690 1.00 97.44 75 LEU A C 1
ATOM 560 O O . LEU A 1 75 ? -2.481 5.617 3.081 1.00 97.44 75 LEU A O 1
ATOM 564 N N . ALA A 1 76 ? -3.564 5.887 5.014 1.00 96.88 76 ALA A N 1
ATOM 565 C CA . ALA A 1 76 ? -2.466 5.365 5.822 1.00 96.88 76 ALA A CA 1
ATOM 566 C C . ALA A 1 76 ? -2.945 4.452 6.952 1.00 96.88 76 ALA A C 1
ATOM 568 O O . ALA A 1 76 ? -4.030 4.629 7.504 1.00 96.88 76 ALA A O 1
ATOM 569 N N . THR A 1 77 ? -2.113 3.493 7.339 1.00 95.44 77 THR A N 1
ATOM 570 C CA . THR A 1 77 ? -2.311 2.639 8.514 1.00 95.44 77 THR A CA 1
ATOM 571 C C . THR A 1 77 ? -0.964 2.186 9.058 1.00 95.44 77 THR A C 1
ATOM 573 O O . THR A 1 77 ? -0.059 1.878 8.288 1.00 95.44 77 THR A O 1
ATOM 576 N N . THR A 1 78 ? -0.832 2.130 10.382 1.00 92.12 78 THR A N 1
ATOM 577 C CA . THR A 1 78 ? 0.368 1.626 11.068 1.00 92.12 78 THR A CA 1
ATOM 578 C C . THR A 1 78 ? 0.417 0.100 11.142 1.00 92.12 78 THR A C 1
ATOM 580 O O . THR A 1 78 ? 1.465 -0.460 11.444 1.00 92.12 78 THR A O 1
ATOM 583 N N . GLY A 1 79 ? -0.696 -0.587 10.848 1.00 89.44 79 GLY A N 1
ATOM 584 C CA . GLY A 1 79 ? -0.773 -2.050 10.913 1.00 89.44 79 GLY A CA 1
ATOM 585 C C . GLY A 1 79 ? -0.869 -2.630 12.322 1.00 89.44 79 GLY A C 1
ATOM 586 O O . GLY A 1 79 ? -0.728 -3.842 12.486 1.00 89.44 79 GLY A O 1
ATOM 587 N N . GLU A 1 80 ? -1.091 -1.791 13.333 1.00 88.38 80 GLU A N 1
ATOM 588 C CA . GLU A 1 80 ? -1.305 -2.231 14.711 1.00 88.38 80 GLU A CA 1
ATOM 589 C C . GLU A 1 80 ? -2.572 -3.107 14.841 1.00 88.38 80 GLU A C 1
ATOM 591 O O . GLU A 1 80 ? -3.462 -3.066 13.976 1.00 88.38 80 GLU A O 1
ATOM 596 N N . PRO A 1 81 ? -2.688 -3.921 15.911 1.00 88.19 81 PRO A N 1
ATOM 597 C CA . PRO A 1 81 ? -3.907 -4.668 16.200 1.00 88.19 81 PRO A CA 1
ATOM 598 C C . PRO A 1 81 ? -5.075 -3.704 16.417 1.00 88.19 81 PRO A C 1
ATOM 600 O O . PRO A 1 81 ? -4.876 -2.584 16.878 1.00 88.19 81 PRO A O 1
ATOM 603 N N . SER A 1 82 ? -6.307 -4.151 16.170 1.00 89.62 82 SER A N 1
ATOM 604 C CA . SER A 1 82 ? -7.477 -3.255 16.086 1.00 89.62 82 SER A CA 1
ATOM 605 C C . SER A 1 82 ? -7.351 -2.299 14.894 1.00 89.62 82 SER A C 1
ATOM 607 O O . SER A 1 82 ? -7.009 -1.126 15.057 1.00 89.62 82 SER A O 1
ATOM 609 N N . PRO A 1 83 ? -7.622 -2.792 13.672 1.00 91.44 83 PRO A N 1
ATOM 610 C CA . PRO A 1 83 ? -7.270 -2.115 12.439 1.00 91.44 83 PRO A CA 1
ATOM 611 C C . PRO A 1 83 ? -7.861 -0.711 12.375 1.00 91.44 83 PRO A C 1
ATOM 613 O O . PRO A 1 83 ? -9.058 -0.501 12.602 1.00 91.44 83 PRO A O 1
ATOM 616 N N . SER A 1 84 ? -7.000 0.235 12.011 1.00 93.88 84 SER A N 1
ATOM 617 C CA . SER A 1 84 ? -7.339 1.637 11.832 1.00 93.88 84 SER A CA 1
ATOM 618 C C . SER A 1 84 ? -6.784 2.144 10.506 1.00 93.88 84 SER A C 1
ATOM 620 O O . SER A 1 84 ? -5.575 2.089 10.278 1.00 93.88 84 SER A O 1
ATOM 622 N N . LEU A 1 85 ? -7.658 2.688 9.664 1.00 96.88 85 LEU A N 1
ATOM 623 C CA . LEU A 1 85 ? -7.295 3.393 8.438 1.00 96.88 85 LEU A CA 1
ATOM 624 C C . LEU A 1 85 ? -7.478 4.897 8.643 1.00 96.88 85 LEU A C 1
ATOM 626 O O . LEU A 1 85 ? -8.538 5.340 9.081 1.00 96.88 85 LEU A O 1
ATOM 630 N N . SER A 1 86 ? -6.469 5.679 8.291 1.00 97.44 86 SER A N 1
ATOM 631 C CA . SER A 1 86 ? -6.514 7.138 8.265 1.00 97.44 86 SER A CA 1
ATOM 632 C C . SER A 1 86 ? -6.790 7.614 6.846 1.00 97.44 86 SER A C 1
ATOM 634 O O . SER A 1 86 ? -6.047 7.269 5.932 1.00 97.44 86 SER A O 1
ATOM 636 N N . LEU A 1 87 ? -7.831 8.430 6.681 1.00 98.25 87 LEU A N 1
ATOM 637 C CA . LEU A 1 87 ? -8.118 9.169 5.455 1.00 98.25 87 LEU A CA 1
ATOM 638 C C . LEU A 1 87 ? -7.738 10.628 5.665 1.00 98.25 87 LEU A C 1
ATOM 640 O O . LEU A 1 87 ? -8.365 11.317 6.472 1.00 98.25 87 LEU A O 1
ATOM 644 N N . ILE A 1 88 ? -6.707 11.084 4.960 1.00 97.56 88 ILE A N 1
ATOM 645 C CA . ILE A 1 88 ? -6.063 12.380 5.190 1.00 97.56 88 ILE A CA 1
ATOM 646 C C . ILE A 1 88 ? -6.323 13.281 3.972 1.00 97.56 88 ILE A C 1
ATOM 648 O O . ILE A 1 88 ? -5.713 13.070 2.923 1.00 97.56 88 ILE A O 1
ATOM 652 N N . PRO A 1 89 ? -7.230 14.272 4.068 1.00 97.25 89 PRO A N 1
ATOM 653 C CA . PRO A 1 89 ? -7.455 15.251 3.005 1.00 97.25 89 PRO A CA 1
ATOM 654 C C . PRO A 1 89 ? -6.178 16.030 2.681 1.00 97.25 89 PRO A C 1
ATOM 656 O O . PRO A 1 89 ? -5.565 16.620 3.573 1.00 97.25 89 PRO A O 1
ATOM 659 N N . LEU A 1 90 ? -5.794 16.064 1.406 1.00 94.25 90 LEU A N 1
ATOM 660 C CA . LEU A 1 90 ? -4.613 16.795 0.953 1.00 94.25 90 LEU A CA 1
ATOM 661 C C . LEU A 1 90 ? -5.024 18.192 0.476 1.00 94.25 90 LEU A C 1
ATOM 663 O O . LEU A 1 90 ? -5.355 18.412 -0.691 1.00 94.25 90 LEU A O 1
ATOM 667 N N . HIS A 1 91 ? -5.046 19.133 1.419 1.00 93.12 91 HIS A N 1
ATOM 668 C CA . HIS A 1 91 ? -5.389 20.535 1.173 1.00 93.12 91 HIS A CA 1
ATOM 669 C C . HIS A 1 91 ? -4.299 21.259 0.379 1.00 93.12 91 HIS A C 1
ATOM 671 O O . HIS A 1 91 ? -3.113 20.988 0.549 1.00 93.12 91 HIS A O 1
ATOM 677 N N . GLY A 1 92 ? -4.706 22.217 -0.457 1.00 88.81 92 GLY A N 1
ATOM 678 C CA . GLY A 1 92 ? -3.779 23.081 -1.197 1.00 88.81 92 GLY A CA 1
ATOM 679 C C . GLY A 1 92 ? -3.062 22.416 -2.376 1.00 88.81 92 GLY A C 1
ATOM 680 O O . GLY A 1 92 ? -2.194 23.044 -2.973 1.00 88.81 92 GLY A O 1
ATOM 681 N N . LEU A 1 93 ? -3.412 21.175 -2.731 1.00 86.31 93 LEU A N 1
ATOM 682 C CA . LEU A 1 93 ? -2.927 20.550 -3.958 1.00 86.31 93 LEU A CA 1
ATOM 683 C C . LEU A 1 93 ? -3.646 21.138 -5.169 1.00 86.31 93 LEU A C 1
ATOM 685 O O . LEU A 1 93 ? -4.844 20.929 -5.331 1.00 86.31 93 LEU A O 1
ATOM 689 N N . ASP A 1 94 ? -2.903 21.803 -6.041 1.00 81.75 94 ASP A N 1
ATOM 690 C CA . ASP A 1 94 ? -3.380 22.237 -7.348 1.00 81.75 94 ASP A CA 1
ATOM 691 C C . ASP A 1 94 ? -2.853 21.268 -8.428 1.00 81.75 94 ASP A C 1
ATOM 693 O O . ASP A 1 94 ? -1.638 21.120 -8.589 1.00 81.75 94 ASP A O 1
ATOM 697 N N . PRO A 1 95 ? -3.738 20.581 -9.177 1.00 77.94 95 PRO A N 1
ATOM 698 C CA . PRO A 1 95 ? -3.331 19.650 -10.227 1.00 77.94 95 PRO A CA 1
ATOM 699 C C . PRO A 1 95 ? -2.474 20.289 -11.325 1.00 77.94 95 PRO A C 1
ATOM 701 O O . PRO A 1 95 ? -1.670 19.594 -11.941 1.00 77.94 95 PRO A O 1
ATOM 704 N N . SER A 1 96 ? -2.638 21.591 -11.577 1.00 81.88 96 SER A N 1
ATOM 705 C CA . SER A 1 96 ? -1.893 22.307 -12.616 1.00 81.88 96 SER A CA 1
ATOM 706 C C . SER A 1 96 ? -0.455 22.645 -12.210 1.00 81.88 96 SER A C 1
ATOM 708 O O . SER A 1 96 ? 0.378 22.928 -13.070 1.00 81.88 96 SER A O 1
ATOM 710 N N . SER A 1 97 ? -0.144 22.553 -10.914 1.00 78.81 97 SER A N 1
ATOM 711 C CA . SER A 1 97 ? 1.165 22.862 -10.334 1.00 78.81 97 SER A CA 1
ATOM 712 C C . SER A 1 97 ? 1.726 21.713 -9.491 1.00 78.81 97 SER A C 1
ATOM 714 O O . SER A 1 97 ? 2.631 21.919 -8.686 1.00 78.81 97 SER A O 1
ATOM 716 N N . TRP A 1 98 ? 1.224 20.485 -9.671 1.00 78.75 98 TRP A N 1
ATOM 717 C CA . TRP A 1 98 ? 1.695 19.336 -8.902 1.00 78.75 98 TRP A CA 1
ATOM 718 C C . TRP A 1 98 ? 3.163 19.013 -9.209 1.00 78.75 98 TRP A C 1
ATOM 720 O O . TRP A 1 98 ? 3.549 18.791 -10.357 1.00 78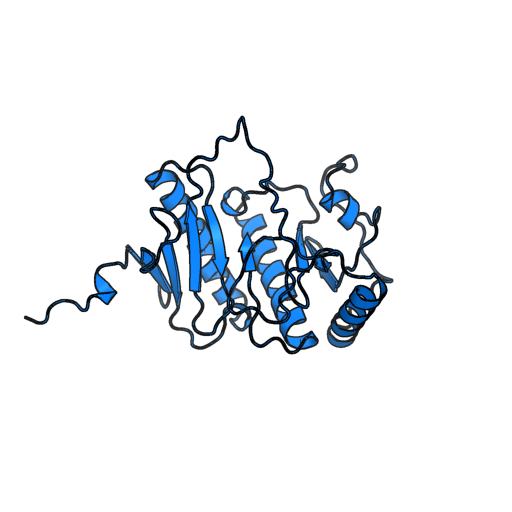.75 98 TRP A O 1
ATOM 730 N N . PHE A 1 99 ? 3.967 18.909 -8.154 1.00 79.56 99 PHE A N 1
ATOM 731 C CA . PHE A 1 99 ? 5.321 18.370 -8.187 1.00 79.56 99 PHE A CA 1
ATOM 732 C C . PHE A 1 99 ? 5.548 17.488 -6.950 1.00 79.56 99 PHE A C 1
ATOM 734 O O . PHE A 1 99 ? 4.896 17.689 -5.919 1.00 79.56 99 PHE A O 1
ATOM 741 N N . PRO A 1 100 ? 6.454 16.497 -7.016 1.00 77.12 100 PRO A N 1
ATOM 742 C CA . PRO A 1 100 ? 6.775 15.678 -5.857 1.00 77.12 100 PRO A CA 1
ATOM 743 C C . PRO A 1 100 ? 7.468 16.521 -4.781 1.00 77.12 100 PRO A C 1
ATOM 745 O O . PRO A 1 100 ? 8.484 17.166 -5.039 1.00 77.12 100 PRO A O 1
ATOM 748 N N . ILE A 1 101 ? 6.945 16.482 -3.556 1.00 77.44 101 ILE A N 1
ATOM 749 C CA . ILE A 1 101 ? 7.617 17.056 -2.388 1.00 77.44 101 ILE A CA 1
ATOM 750 C C . ILE A 1 101 ? 8.599 16.010 -1.872 1.00 77.44 101 ILE A C 1
ATOM 752 O O . ILE A 1 101 ? 8.203 15.010 -1.275 1.00 77.44 101 ILE A O 1
ATOM 756 N N . LEU A 1 102 ? 9.883 16.235 -2.136 1.00 79.69 102 LEU A N 1
ATOM 757 C CA . LEU A 1 102 ? 10.954 15.358 -1.683 1.00 79.69 102 LEU A CA 1
ATOM 758 C C . LEU A 1 102 ? 11.501 15.864 -0.349 1.00 79.69 102 LEU A C 1
ATOM 760 O O . LEU A 1 102 ? 11.695 17.064 -0.156 1.00 79.69 102 LEU A O 1
ATOM 764 N N . THR A 1 103 ? 11.744 14.944 0.580 1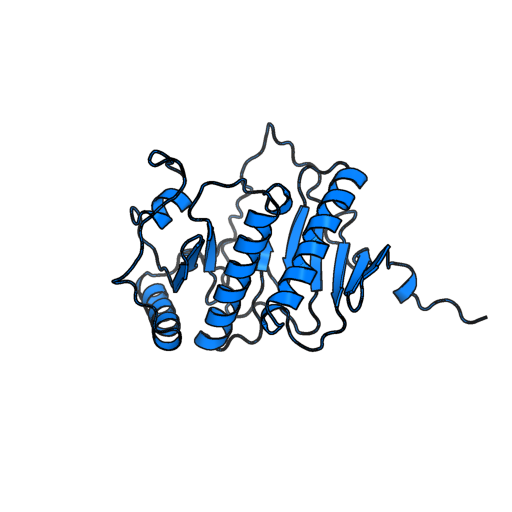.00 76.06 103 THR A N 1
ATOM 765 C CA . THR A 1 103 ? 12.501 15.250 1.793 1.00 76.06 103 THR A CA 1
ATOM 766 C C . THR A 1 103 ? 13.990 15.044 1.531 1.00 76.06 103 THR A C 1
ATOM 768 O O . THR A 1 103 ? 14.361 14.188 0.735 1.00 76.06 103 THR A O 1
ATOM 771 N N . HIS A 1 104 ? 14.836 15.835 2.190 1.00 74.44 104 HIS A N 1
ATOM 772 C CA . HIS A 1 104 ? 16.295 15.664 2.172 1.00 74.44 104 HIS A CA 1
ATOM 773 C C . HIS A 1 104 ? 16.819 14.966 3.436 1.00 74.44 104 HIS A C 1
ATOM 775 O O . HIS A 1 104 ? 18.028 14.858 3.617 1.00 74.44 104 HIS A O 1
ATOM 781 N N . ASN A 1 105 ? 15.921 14.558 4.338 1.00 78.00 105 ASN A N 1
ATOM 782 C CA . ASN A 1 105 ? 16.272 13.885 5.581 1.00 78.00 105 ASN A CA 1
ATOM 783 C C . ASN A 1 105 ? 15.989 12.388 5.448 1.00 78.00 105 ASN A C 1
ATOM 785 O O . ASN A 1 105 ? 14.961 11.904 5.925 1.00 78.00 105 ASN A O 1
ATOM 789 N N . ASP A 1 106 ? 16.884 11.701 4.744 1.00 81.81 106 ASP A N 1
ATOM 790 C CA . ASP A 1 106 ? 16.822 10.257 4.557 1.00 81.81 106 ASP A CA 1
ATOM 791 C C . ASP A 1 106 ? 17.107 9.570 5.897 1.00 81.81 106 ASP A C 1
ATOM 793 O O . ASP A 1 106 ? 18.213 9.650 6.435 1.00 81.81 106 ASP A O 1
ATOM 797 N N . GLU A 1 107 ? 16.103 8.892 6.448 1.00 87.19 107 GLU A N 1
ATOM 798 C CA . GLU A 1 107 ? 16.196 8.209 7.737 1.00 87.19 107 GLU A CA 1
ATOM 799 C C . GLU A 1 107 ? 15.755 6.754 7.578 1.00 87.19 107 GLU A C 1
ATOM 801 O O . GLU A 1 107 ? 14.744 6.458 6.941 1.00 87.19 107 GLU A O 1
ATOM 806 N N . PHE A 1 108 ? 16.527 5.835 8.159 1.00 89.75 108 PHE A N 1
ATOM 807 C CA . PHE A 1 108 ? 16.143 4.434 8.281 1.00 89.75 108 PHE A CA 1
ATOM 808 C C . PHE A 1 108 ? 15.858 4.120 9.744 1.00 89.75 108 PHE A C 1
ATOM 810 O O . PHE A 1 108 ? 16.740 4.240 10.598 1.00 89.75 108 PHE A O 1
ATOM 817 N N . ILE A 1 109 ? 14.645 3.649 10.020 1.00 86.62 109 ILE A N 1
ATOM 818 C CA . ILE A 1 109 ? 14.272 3.104 11.321 1.00 86.62 109 ILE A CA 1
ATOM 819 C C . ILE A 1 109 ? 13.860 1.658 11.097 1.00 86.62 109 ILE A C 1
ATOM 821 O O . ILE A 1 109 ? 12.897 1.387 10.392 1.00 86.62 109 ILE A O 1
ATOM 825 N N . SER A 1 110 ? 14.579 0.716 11.709 1.00 84.12 110 SER A N 1
ATOM 826 C CA . SER A 1 110 ? 14.363 -0.718 11.465 1.00 84.12 110 SER A CA 1
ATOM 827 C C . SER A 1 110 ? 12.914 -1.154 11.734 1.00 84.12 110 SER A C 1
ATOM 829 O O . SER A 1 110 ? 12.297 -1.807 10.895 1.00 84.12 110 SER A O 1
ATOM 831 N N . THR A 1 111 ? 12.351 -0.740 12.874 1.00 83.81 111 THR A N 1
ATOM 832 C CA . THR A 1 111 ? 10.989 -1.087 13.314 1.00 83.81 111 THR A CA 1
ATOM 833 C C . THR A 1 111 ? 10.281 0.147 13.893 1.00 83.81 111 THR A C 1
ATOM 835 O O . THR A 1 111 ? 10.233 0.306 15.118 1.00 83.81 111 THR A O 1
ATOM 838 N N . PRO A 1 112 ? 9.795 1.075 13.050 1.00 86.44 112 PRO A N 1
ATOM 839 C CA . PRO A 1 112 ? 9.174 2.305 13.522 1.00 86.44 112 PRO A CA 1
ATOM 840 C C . PRO A 1 112 ? 7.778 2.030 14.093 1.00 86.44 112 PRO A C 1
ATOM 842 O O . PRO A 1 112 ? 7.040 1.184 13.594 1.00 86.44 112 PRO A O 1
ATOM 845 N N . ALA A 1 113 ? 7.387 2.794 15.116 1.00 85.88 113 ALA A N 1
ATOM 846 C CA . ALA A 1 113 ? 6.018 2.803 15.651 1.00 85.88 113 ALA A CA 1
ATOM 847 C C . ALA A 1 113 ? 5.065 3.708 14.836 1.00 85.88 113 ALA A C 1
ATOM 849 O O . ALA A 1 113 ? 3.958 4.023 15.263 1.00 85.88 113 ALA A O 1
ATOM 850 N N . PHE A 1 114 ? 5.519 4.184 13.679 1.00 88.50 114 PHE A N 1
ATOM 851 C CA . PHE A 1 114 ? 4.789 5.066 12.783 1.00 88.50 114 PHE A CA 1
ATOM 852 C C . PHE A 1 114 ? 5.020 4.634 11.338 1.00 88.50 114 PHE A C 1
ATOM 854 O O . PHE A 1 114 ? 5.910 3.838 11.044 1.00 88.50 114 PHE A O 1
ATOM 861 N N . VAL A 1 115 ? 4.220 5.187 10.432 1.00 88.69 115 VAL A N 1
ATOM 862 C CA . VAL A 1 115 ? 4.398 5.028 8.988 1.00 88.69 115 VAL A CA 1
ATOM 863 C C . VAL A 1 115 ? 4.576 6.404 8.387 1.00 88.69 115 VAL A C 1
ATOM 865 O O . VAL A 1 115 ? 3.828 7.326 8.713 1.00 88.69 115 VAL A O 1
ATOM 868 N N . ASP A 1 116 ? 5.553 6.532 7.502 1.00 87.19 116 ASP A N 1
ATOM 869 C CA . ASP A 1 116 ? 5.701 7.698 6.651 1.00 87.19 116 ASP A CA 1
ATOM 870 C C . ASP A 1 116 ? 6.025 7.285 5.212 1.00 87.19 116 ASP A C 1
ATOM 872 O O . ASP A 1 116 ? 6.279 6.117 4.910 1.00 87.19 116 ASP A O 1
ATOM 876 N N . SER A 1 117 ? 5.942 8.261 4.314 1.00 86.81 117 SER A N 1
ATOM 877 C CA . SER A 1 117 ? 6.210 8.101 2.887 1.00 86.81 117 SER A CA 1
ATOM 878 C C . SER A 1 117 ? 7.609 8.588 2.493 1.00 86.81 117 SER A C 1
ATOM 880 O O . SER A 1 117 ? 7.844 8.864 1.316 1.00 86.81 117 SER A O 1
ATOM 882 N N . LYS A 1 118 ? 8.511 8.806 3.457 1.00 88.12 118 LYS A N 1
ATOM 883 C CA . LYS A 1 118 ? 9.861 9.302 3.171 1.00 88.12 118 LYS A CA 1
ATOM 884 C C . LYS A 1 118 ? 10.722 8.163 2.635 1.00 88.12 118 LYS A C 1
ATOM 886 O O . LYS A 1 118 ? 10.519 7.005 2.983 1.00 88.12 118 LYS A O 1
ATOM 891 N N . GLY A 1 119 ? 11.688 8.502 1.788 1.00 88.00 119 GLY A N 1
ATOM 892 C CA . GLY A 1 119 ? 12.764 7.574 1.455 1.00 88.00 119 GLY A CA 1
ATOM 893 C C . GLY A 1 119 ? 13.743 7.463 2.620 1.00 88.00 119 GLY A C 1
ATOM 894 O O . GLY A 1 119 ? 13.922 8.419 3.375 1.00 88.00 119 GLY A O 1
ATOM 895 N N . GLY A 1 120 ? 14.368 6.299 2.757 1.00 92.38 120 GLY A N 1
ATOM 896 C CA . GLY A 1 120 ? 15.584 6.163 3.553 1.00 92.38 120 GLY A CA 1
ATOM 897 C C . GLY A 1 120 ? 16.841 6.207 2.678 1.00 92.38 120 GLY A C 1
ATOM 898 O O . GLY A 1 120 ? 16.744 6.327 1.451 1.00 92.38 120 GLY A O 1
ATOM 899 N N . PRO A 1 121 ? 18.033 6.095 3.288 1.00 92.75 121 PRO A N 1
ATOM 900 C CA . PRO A 1 121 ? 19.287 6.030 2.551 1.00 92.75 121 PRO A CA 1
ATOM 901 C C . PRO A 1 121 ? 19.291 4.850 1.574 1.00 92.75 121 PRO A C 1
ATOM 903 O O . PRO A 1 121 ? 18.641 3.828 1.803 1.00 92.75 121 PRO A O 1
ATOM 906 N N . LYS A 1 122 ? 20.053 4.982 0.481 1.00 94.81 122 LYS A N 1
ATOM 907 C CA . LYS A 1 122 ? 20.193 3.894 -0.490 1.00 94.81 122 LYS A CA 1
ATOM 908 C C . LYS A 1 122 ? 20.793 2.657 0.185 1.00 94.81 122 LYS A C 1
ATOM 910 O O . LYS A 1 122 ? 21.910 2.713 0.696 1.00 94.81 122 LYS A O 1
ATOM 915 N N . GLU A 1 123 ? 20.077 1.545 0.122 1.00 96.44 123 GLU A N 1
ATOM 916 C CA . GLU A 1 123 ? 20.520 0.249 0.623 1.00 96.44 123 GLU A CA 1
ATOM 917 C C . GLU A 1 123 ? 21.421 -0.460 -0.402 1.00 96.44 123 GLU A C 1
ATOM 919 O O . GLU A 1 123 ? 21.326 -0.245 -1.616 1.00 96.44 123 GLU A O 1
ATOM 924 N N . SER A 1 124 ? 22.333 -1.300 0.085 1.00 97.12 124 SER A N 1
ATOM 925 C CA . SER A 1 124 ? 23.228 -2.072 -0.773 1.00 97.12 124 SER A CA 1
ATOM 926 C C . SER A 1 124 ? 22.493 -3.223 -1.468 1.00 97.12 124 SER A C 1
ATOM 928 O O . SER A 1 124 ? 21.629 -3.869 -0.870 1.00 97.12 124 SER A O 1
ATOM 930 N N . SER A 1 125 ? 22.893 -3.548 -2.705 1.00 97.31 125 SER A N 1
ATOM 931 C CA . SER A 1 125 ? 22.340 -4.702 -3.429 1.00 97.31 125 SER A CA 1
ATOM 932 C C . SER A 1 125 ? 22.506 -5.998 -2.625 1.00 97.31 125 SER A C 1
ATOM 934 O O . SER A 1 125 ? 21.568 -6.775 -2.545 1.00 97.31 125 SER A O 1
ATOM 936 N N . ALA A 1 126 ? 23.628 -6.184 -1.915 1.00 97.69 126 ALA A N 1
ATOM 937 C CA . ALA A 1 126 ? 23.861 -7.367 -1.080 1.00 97.69 126 ALA A CA 1
ATOM 938 C C . ALA A 1 126 ? 22.842 -7.514 0.067 1.00 97.69 126 ALA A C 1
ATOM 940 O O . ALA A 1 126 ? 22.374 -8.621 0.344 1.00 97.69 126 ALA A O 1
ATOM 941 N N . THR A 1 127 ? 22.474 -6.412 0.731 1.00 96.94 127 THR A N 1
ATOM 942 C CA . THR A 1 127 ? 21.424 -6.431 1.760 1.00 96.94 127 THR A CA 1
ATOM 943 C C . THR A 1 127 ? 20.065 -6.752 1.138 1.00 96.94 127 THR A C 1
ATOM 945 O O . THR A 1 127 ? 19.326 -7.587 1.663 1.00 96.94 127 THR A O 1
ATOM 948 N N . LEU A 1 128 ? 19.731 -6.117 0.011 1.00 97.50 128 LEU A N 1
ATOM 949 C CA . LEU A 1 128 ? 18.459 -6.329 -0.682 1.00 97.50 128 LEU A CA 1
ATOM 950 C C . LEU A 1 128 ? 18.330 -7.767 -1.206 1.00 97.50 128 LEU A C 1
ATOM 952 O O . LEU A 1 128 ? 17.272 -8.372 -1.038 1.00 97.50 128 LEU A O 1
ATOM 956 N N . ASP A 1 129 ? 19.409 -8.350 -1.729 1.00 96.81 129 ASP A N 1
ATOM 957 C CA . ASP A 1 129 ? 19.487 -9.752 -2.154 1.00 96.81 129 ASP A CA 1
ATOM 958 C C . ASP A 1 129 ? 19.245 -10.701 -0.973 1.00 96.81 129 ASP A C 1
ATOM 960 O O . ASP A 1 129 ? 18.501 -11.676 -1.091 1.00 96.81 129 ASP A O 1
ATOM 964 N N . ALA A 1 130 ? 19.815 -10.403 0.201 1.00 96.62 130 ALA A N 1
ATOM 965 C CA . ALA A 1 130 ? 19.596 -11.201 1.404 1.00 96.62 130 ALA A CA 1
ATOM 966 C C . ALA A 1 130 ? 18.133 -11.139 1.883 1.00 96.62 130 ALA A C 1
ATOM 968 O O . ALA A 1 130 ? 17.553 -12.167 2.248 1.00 96.62 130 ALA A O 1
ATOM 969 N N . ILE A 1 131 ? 17.508 -9.956 1.864 1.00 96.25 131 ILE A N 1
ATOM 970 C CA . ILE A 1 131 ? 16.094 -9.786 2.240 1.00 96.25 131 ILE A CA 1
ATOM 971 C C . ILE A 1 131 ? 15.183 -10.479 1.217 1.00 96.25 131 ILE A C 1
ATOM 973 O O . ILE A 1 131 ? 14.291 -11.237 1.608 1.00 96.25 131 ILE A O 1
ATOM 977 N N . GLN A 1 132 ? 15.430 -10.284 -0.081 1.00 95.88 132 GLN A N 1
ATOM 978 C CA . GLN A 1 132 ? 14.715 -10.971 -1.156 1.00 95.88 132 GLN A CA 1
ATOM 979 C C . GLN A 1 132 ? 14.842 -12.491 -0.993 1.00 95.88 132 GLN A C 1
ATOM 981 O O . GLN A 1 132 ? 13.832 -13.193 -1.014 1.00 95.88 132 GLN A O 1
ATOM 986 N N . GLY A 1 133 ? 16.047 -13.007 -0.740 1.00 95.00 133 GLY A N 1
ATOM 987 C CA . GLY A 1 133 ? 16.307 -14.427 -0.495 1.00 95.00 133 GLY A CA 1
ATOM 988 C C . GLY A 1 133 ? 15.469 -15.001 0.649 1.00 95.00 133 GLY A C 1
ATOM 989 O O . GLY A 1 133 ? 14.875 -16.068 0.508 1.00 95.00 133 GLY A O 1
ATOM 990 N N . ARG A 1 134 ? 15.329 -14.265 1.758 1.00 94.94 134 ARG A N 1
ATOM 991 C CA . ARG A 1 134 ? 14.463 -14.669 2.881 1.00 94.94 134 ARG A CA 1
ATOM 992 C C . ARG A 1 134 ? 12.988 -14.747 2.482 1.00 94.94 134 ARG A C 1
ATOM 994 O O . ARG A 1 134 ? 12.323 -15.732 2.794 1.00 94.94 134 ARG A O 1
ATOM 1001 N N . ILE A 1 135 ? 12.479 -13.735 1.778 1.00 94.56 135 ILE A N 1
ATOM 1002 C CA . ILE A 1 135 ? 11.065 -13.679 1.365 1.00 94.56 135 ILE A CA 1
ATOM 1003 C C . ILE A 1 135 ? 10.742 -14.766 0.334 1.00 94.56 135 ILE A C 1
ATOM 1005 O O . ILE A 1 135 ? 9.724 -15.456 0.426 1.00 94.56 135 ILE A O 1
ATOM 1009 N N . THR A 1 136 ? 11.626 -14.956 -0.638 1.00 92.12 136 THR A N 1
ATOM 1010 C CA . THR A 1 136 ? 11.467 -15.946 -1.710 1.00 92.12 136 THR A CA 1
ATOM 1011 C C . THR A 1 136 ? 11.556 -17.381 -1.199 1.00 92.12 136 THR A C 1
ATOM 1013 O O . THR A 1 136 ? 10.712 -18.203 -1.555 1.00 92.12 136 THR A O 1
ATOM 1016 N N . ALA A 1 137 ? 12.475 -17.671 -0.271 1.00 92.00 137 ALA A N 1
ATOM 1017 C CA . ALA A 1 137 ? 12.588 -18.988 0.355 1.00 92.00 137 ALA A CA 1
ATOM 1018 C C . ALA A 1 137 ? 11.306 -19.413 1.090 1.00 92.00 137 ALA A C 1
ATOM 1020 O O . ALA A 1 137 ? 10.933 -20.583 1.053 1.00 92.00 137 ALA A O 1
ATOM 1021 N N . GLN A 1 138 ? 10.606 -18.471 1.728 1.00 88.25 138 GLN A N 1
ATOM 1022 C CA . GLN A 1 138 ? 9.373 -18.771 2.459 1.00 88.25 138 GLN A CA 1
ATOM 1023 C C . GLN A 1 138 ? 8.140 -18.876 1.559 1.00 88.25 138 GLN A C 1
ATOM 1025 O O . GLN A 1 138 ? 7.200 -19.606 1.869 1.00 88.25 138 GLN A O 1
ATOM 1030 N N . THR A 1 139 ? 8.121 -18.137 0.451 1.00 83.88 139 THR A N 1
ATOM 1031 C CA . THR A 1 139 ? 6.966 -18.084 -0.458 1.00 83.88 139 THR A CA 1
ATOM 1032 C C . THR A 1 139 ? 7.042 -19.097 -1.596 1.00 83.88 139 THR A C 1
ATOM 1034 O O . THR A 1 139 ? 6.028 -19.339 -2.248 1.00 83.88 139 THR A O 1
ATOM 1037 N N . GLY A 1 140 ? 8.221 -19.671 -1.851 1.00 82.69 140 GLY A N 1
ATOM 1038 C CA . GLY A 1 140 ? 8.481 -20.563 -2.981 1.00 82.69 140 GLY A CA 1
ATOM 1039 C C . GLY A 1 140 ? 8.546 -19.851 -4.337 1.00 82.69 140 GLY A C 1
ATOM 1040 O O . GLY A 1 140 ? 8.725 -20.512 -5.358 1.00 82.69 140 GLY A O 1
ATOM 1041 N N . TRP A 1 141 ? 8.404 -18.521 -4.373 1.00 86.44 141 TRP A N 1
ATOM 1042 C CA . TRP A 1 141 ? 8.579 -17.731 -5.591 1.00 86.44 141 TRP A CA 1
ATOM 1043 C C . TRP A 1 141 ? 10.071 -17.526 -5.872 1.00 86.44 141 TRP A C 1
ATOM 1045 O O . TRP A 1 141 ? 10.846 -17.324 -4.942 1.00 86.44 141 TRP A O 1
ATOM 1055 N N . THR A 1 142 ? 10.487 -17.548 -7.142 1.00 81.56 142 THR A N 1
ATOM 1056 C CA . THR A 1 142 ? 11.902 -17.399 -7.525 1.00 81.56 142 THR A CA 1
ATOM 1057 C C . THR A 1 142 ? 12.102 -16.303 -8.577 1.00 81.56 142 THR A C 1
ATOM 1059 O O . THR A 1 142 ? 11.373 -16.309 -9.573 1.00 81.56 142 THR A O 1
ATOM 1062 N N . PRO A 1 143 ? 13.147 -15.458 -8.466 1.00 77.12 143 PRO A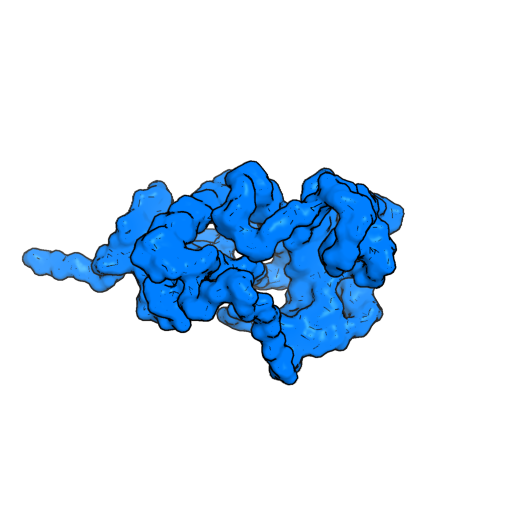 N 1
ATOM 1063 C CA . PRO A 1 143 ? 13.430 -14.398 -9.441 1.00 77.12 143 PRO A CA 1
ATOM 1064 C C . PRO A 1 143 ? 13.680 -14.877 -10.879 1.00 77.12 143 PRO A C 1
ATOM 1066 O O . PRO A 1 143 ? 13.443 -14.135 -11.826 1.00 77.12 143 PRO A O 1
ATOM 1069 N N . ALA A 1 144 ? 14.137 -16.117 -11.074 1.00 75.94 144 ALA A N 1
ATOM 1070 C CA . ALA A 1 144 ? 14.436 -16.659 -12.403 1.00 75.94 144 ALA A CA 1
ATOM 1071 C C . ALA A 1 144 ? 13.196 -16.822 -13.309 1.00 75.94 144 ALA A C 1
ATOM 1073 O O . ALA A 1 144 ? 13.343 -16.998 -1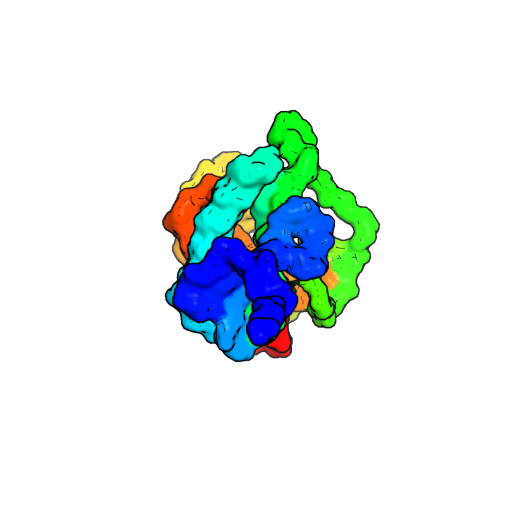4.515 1.00 75.94 144 ALA A O 1
ATOM 1074 N N . ALA A 1 145 ? 11.989 -16.763 -12.740 1.00 75.50 145 ALA A N 1
ATOM 1075 C CA . ALA A 1 145 ? 10.723 -16.962 -13.441 1.00 75.50 145 ALA A CA 1
ATOM 1076 C C . ALA A 1 145 ? 9.903 -15.667 -13.598 1.00 75.50 145 ALA A C 1
ATOM 1078 O O . ALA A 1 145 ? 8.698 -15.748 -13.820 1.00 75.50 145 ALA A O 1
ATOM 1079 N N . MET A 1 146 ? 10.530 -14.487 -13.467 1.00 89.94 146 MET A N 1
ATOM 1080 C CA . MET A 1 146 ? 9.825 -13.202 -13.534 1.00 89.94 146 MET A CA 1
ATOM 1081 C C . MET A 1 146 ? 9.023 -13.049 -14.828 1.00 89.94 146 MET A C 1
ATOM 1083 O O . MET A 1 146 ? 9.582 -13.010 -15.925 1.00 89.94 146 MET A O 1
ATOM 1087 N N . ASP A 1 147 ? 7.716 -12.851 -14.686 1.00 94.31 147 ASP A N 1
ATOM 1088 C CA . ASP A 1 147 ? 6.877 -12.412 -15.794 1.00 94.31 147 ASP A CA 1
ATOM 1089 C C . ASP A 1 147 ? 7.113 -10.913 -16.034 1.00 94.31 147 ASP A C 1
ATOM 1091 O O . ASP A 1 147 ? 6.829 -10.071 -15.174 1.00 94.31 147 ASP A O 1
ATOM 1095 N N . LEU A 1 148 ? 7.642 -10.566 -17.208 1.00 96.00 148 LEU A N 1
ATOM 1096 C CA . LEU A 1 148 ? 7.972 -9.192 -17.603 1.00 96.00 148 LEU A CA 1
ATOM 1097 C C . LEU A 1 148 ? 6.825 -8.484 -18.345 1.00 96.00 148 LEU A C 1
ATOM 1099 O O . LEU A 1 148 ? 7.002 -7.391 -18.885 1.00 96.00 148 LEU A O 1
ATOM 1103 N N . THR A 1 149 ? 5.639 -9.094 -18.389 1.00 96.75 149 THR A N 1
ATOM 1104 C CA . THR A 1 149 ? 4.488 -8.555 -19.112 1.00 96.75 149 THR A CA 1
ATOM 1105 C C . THR A 1 149 ? 3.955 -7.291 -18.440 1.00 96.75 149 THR A C 1
ATOM 1107 O O . THR A 1 149 ? 3.527 -7.308 -17.280 1.00 96.75 149 THR A O 1
ATOM 1110 N N . PHE A 1 150 ? 3.946 -6.200 -19.207 1.00 97.88 150 PHE A N 1
ATOM 1111 C CA . PHE A 1 150 ? 3.251 -4.955 -18.901 1.00 97.88 150 PHE A CA 1
ATOM 1112 C C . PHE A 1 150 ? 2.048 -4.819 -19.841 1.00 97.88 150 PHE A C 1
ATOM 1114 O O . PHE A 1 150 ? 2.186 -4.889 -21.060 1.00 97.88 150 PHE A O 1
ATOM 1121 N N . HIS A 1 151 ? 0.872 -4.632 -19.256 1.00 97.25 151 HIS A N 1
ATOM 1122 C CA . HIS A 1 151 ? -0.437 -4.525 -19.902 1.00 97.25 151 HIS A CA 1
ATOM 1123 C C . HIS A 1 151 ? -0.810 -3.083 -20.286 1.00 97.25 151 HIS A C 1
ATOM 1125 O O . HIS A 1 151 ? -1.917 -2.849 -20.764 1.00 97.25 151 HIS A O 1
ATOM 1131 N N . GLY A 1 152 ? 0.070 -2.108 -20.038 1.00 95.00 152 GLY A N 1
ATOM 1132 C CA . GLY A 1 152 ? -0.085 -0.729 -20.510 1.00 95.00 152 GLY A CA 1
ATOM 1133 C C . GLY A 1 152 ? 0.592 -0.478 -21.861 1.00 95.00 152 GLY A C 1
ATOM 1134 O O . GLY A 1 152 ? 0.933 -1.407 -22.594 1.00 95.00 152 GLY A O 1
ATOM 1135 N N . ASP A 1 153 ? 0.818 0.797 -22.182 1.00 96.19 153 ASP A N 1
ATOM 1136 C CA . ASP A 1 153 ? 1.589 1.179 -23.367 1.00 96.19 153 ASP A CA 1
ATOM 1137 C C . ASP A 1 153 ? 3.032 0.651 -23.263 1.00 96.19 153 ASP A C 1
ATOM 1139 O O . ASP A 1 153 ? 3.731 0.864 -22.271 1.00 96.19 153 ASP A O 1
ATOM 1143 N N . LYS A 1 154 ? 3.499 -0.041 -24.306 1.00 92.88 154 LYS A N 1
ATOM 1144 C CA . LYS A 1 154 ? 4.867 -0.572 -24.378 1.00 92.88 154 LYS A CA 1
ATOM 1145 C C . LYS A 1 154 ? 5.917 0.539 -24.425 1.00 92.88 154 LYS A C 1
ATOM 1147 O O . LYS A 1 154 ? 7.049 0.297 -24.022 1.00 92.88 154 LYS A O 1
ATOM 1152 N N . ALA A 1 155 ? 5.546 1.727 -24.903 1.00 95.50 155 ALA A N 1
ATOM 1153 C CA . ALA A 1 155 ? 6.407 2.903 -24.932 1.00 95.50 155 ALA A CA 1
ATOM 1154 C C . ALA A 1 155 ? 6.405 3.693 -23.609 1.00 95.50 155 ALA A C 1
ATOM 1156 O O . ALA A 1 155 ? 7.122 4.687 -23.499 1.00 95.50 155 ALA A O 1
ATOM 1157 N N . ASP A 1 156 ? 5.629 3.270 -22.601 1.00 96.44 156 ASP A N 1
ATOM 1158 C CA . ASP A 1 156 ? 5.577 3.948 -21.307 1.00 96.44 156 ASP A CA 1
ATOM 1159 C C . ASP A 1 156 ? 6.948 3.911 -20.614 1.00 96.44 156 ASP A C 1
ATOM 1161 O O . ASP A 1 156 ? 7.423 2.860 -20.167 1.00 96.44 156 ASP A O 1
ATOM 1165 N N . ALA A 1 157 ? 7.577 5.083 -20.524 1.00 95.75 157 ALA A N 1
ATOM 1166 C CA . ALA A 1 157 ? 8.887 5.285 -19.919 1.00 95.75 157 ALA A CA 1
ATOM 1167 C C . ALA A 1 157 ? 8.830 5.521 -18.396 1.00 95.75 157 ALA A C 1
ATOM 1169 O O . ALA A 1 157 ? 9.875 5.755 -17.781 1.00 95.75 157 ALA A O 1
ATOM 1170 N N . ASN A 1 158 ? 7.645 5.466 -17.773 1.00 95.19 158 ASN A N 1
ATOM 1171 C CA . ASN A 1 158 ? 7.491 5.587 -16.327 1.00 95.19 158 ASN A CA 1
ATOM 1172 C C . ASN A 1 158 ? 8.338 4.541 -15.582 1.00 95.19 158 ASN A C 1
ATOM 1174 O O . ASN A 1 158 ? 8.433 3.386 -15.998 1.00 95.19 158 ASN A O 1
ATOM 1178 N N . LEU A 1 159 ? 8.914 4.940 -14.442 1.00 94.56 159 LEU A N 1
ATOM 1179 C CA . LEU A 1 159 ? 9.765 4.093 -13.602 1.00 94.56 159 LEU A CA 1
ATOM 1180 C C . LEU A 1 159 ? 9.155 2.707 -13.341 1.00 94.56 159 LEU A C 1
ATOM 1182 O O . LEU A 1 159 ? 9.838 1.698 -13.502 1.00 94.56 159 LEU A O 1
ATOM 1186 N N . PHE A 1 160 ? 7.873 2.645 -12.976 1.00 95.75 160 PHE A N 1
ATOM 1187 C CA . PHE A 1 160 ? 7.209 1.387 -12.636 1.00 95.75 160 PHE A CA 1
ATOM 1188 C C . PHE A 1 160 ? 6.947 0.512 -13.859 1.00 95.75 160 PHE A C 1
ATOM 1190 O O . PHE A 1 160 ? 7.089 -0.705 -13.778 1.00 95.75 160 PHE A O 1
ATOM 1197 N N . ALA A 1 161 ? 6.650 1.116 -15.009 1.00 96.94 161 ALA A N 1
ATOM 1198 C CA . ALA A 1 161 ? 6.501 0.384 -16.261 1.00 96.94 161 ALA A CA 1
ATOM 1199 C C . ALA A 1 161 ? 7.831 -0.286 -16.663 1.00 96.94 161 ALA A C 1
ATOM 1201 O O . ALA A 1 161 ? 7.864 -1.469 -17.006 1.00 96.94 161 ALA A O 1
ATOM 1202 N N . ARG A 1 162 ? 8.947 0.439 -16.508 1.00 97.56 162 ARG A N 1
ATOM 1203 C CA . ARG A 1 162 ? 10.307 -0.076 -16.740 1.00 97.56 162 ARG A CA 1
ATOM 1204 C C . ARG A 1 162 ? 10.707 -1.168 -15.740 1.00 97.56 162 ARG A C 1
ATOM 1206 O O . ARG A 1 162 ? 11.320 -2.156 -16.140 1.00 97.56 162 ARG A O 1
ATOM 1213 N N . LEU A 1 163 ? 10.321 -1.032 -14.464 1.00 96.44 163 LEU A N 1
ATOM 1214 C CA . LEU A 1 163 ? 10.501 -2.072 -13.438 1.00 96.44 163 LEU A CA 1
ATOM 1215 C C . LEU A 1 163 ? 9.753 -3.358 -13.802 1.00 96.44 163 LEU A C 1
ATOM 1217 O O . LEU A 1 163 ? 10.351 -4.434 -13.807 1.00 96.44 163 LEU A O 1
ATOM 1221 N N . VAL A 1 164 ? 8.466 -3.265 -14.161 1.00 97.31 164 VAL A N 1
ATOM 1222 C CA . VAL A 1 164 ? 7.661 -4.437 -14.553 1.00 97.31 164 VAL A CA 1
ATOM 1223 C C . VAL A 1 164 ? 8.320 -5.181 -15.716 1.00 97.31 164 VAL A C 1
ATOM 1225 O O . VAL A 1 164 ? 8.449 -6.404 -15.643 1.00 97.31 164 VAL A O 1
ATOM 1228 N N . ARG A 1 165 ? 8.804 -4.445 -16.726 1.00 96.88 165 ARG A N 1
ATOM 1229 C CA . ARG A 1 165 ? 9.465 -4.994 -17.923 1.00 96.88 165 ARG A CA 1
ATOM 1230 C C . ARG A 1 165 ? 10.908 -5.463 -17.710 1.00 96.88 165 ARG A C 1
ATOM 1232 O O . ARG A 1 165 ? 11.504 -5.996 -18.639 1.00 96.88 165 ARG A O 1
ATOM 1239 N N . GLY A 1 166 ? 11.476 -5.297 -16.515 1.00 95.19 166 GLY A N 1
ATOM 1240 C CA . GLY A 1 166 ? 12.834 -5.768 -16.221 1.00 95.19 166 GLY A CA 1
ATOM 1241 C C . GLY A 1 166 ? 13.951 -4.925 -16.832 1.00 95.19 166 GLY A C 1
ATOM 1242 O O . GLY A 1 166 ? 15.068 -5.405 -16.973 1.00 95.19 166 GLY A O 1
ATOM 1243 N N . GLU A 1 167 ? 13.674 -3.672 -17.193 1.00 96.50 167 GLU A N 1
ATOM 1244 C CA . GLU A 1 167 ? 14.650 -2.788 -17.847 1.00 96.50 167 GLU A CA 1
ATOM 1245 C C . GLU A 1 167 ? 15.625 -2.118 -16.872 1.00 96.50 167 GLU A C 1
ATOM 1247 O O . GLU A 1 167 ? 16.599 -1.492 -17.292 1.00 96.50 167 GLU A O 1
ATOM 1252 N N . ILE A 1 168 ? 15.327 -2.180 -15.576 1.00 95.56 168 ILE A N 1
ATOM 1253 C CA . ILE A 1 168 ? 16.132 -1.601 -14.502 1.00 95.56 168 ILE A CA 1
ATOM 1254 C C . ILE A 1 168 ? 16.276 -2.598 -13.353 1.00 95.56 168 ILE A C 1
ATOM 1256 O O . ILE A 1 168 ? 15.441 -3.491 -13.185 1.00 95.56 168 ILE A O 1
ATOM 1260 N N . GLU A 1 169 ? 17.356 -2.436 -12.585 1.00 94.88 169 GLU A N 1
ATOM 1261 C CA . GLU A 1 169 ? 17.661 -3.257 -11.410 1.00 94.88 169 GLU A CA 1
ATOM 1262 C C . GLU A 1 169 ? 16.481 -3.247 -10.426 1.00 94.88 169 GLU A C 1
ATOM 1264 O O . GLU A 1 169 ? 15.892 -2.197 -10.155 1.00 94.88 169 GLU A O 1
ATOM 1269 N N . GLN A 1 170 ? 16.107 -4.430 -9.930 1.00 95.75 170 GLN A N 1
ATOM 1270 C CA . GLN A 1 170 ? 14.952 -4.602 -9.054 1.00 95.75 170 GLN A CA 1
ATOM 1271 C C . GLN A 1 170 ? 15.104 -5.818 -8.141 1.00 95.75 170 GLN A C 1
ATOM 1273 O O . GLN A 1 170 ? 15.703 -6.823 -8.519 1.00 95.75 170 GLN A O 1
ATOM 1278 N N . TRP A 1 171 ? 14.425 -5.764 -6.998 1.00 96.12 171 TRP A N 1
ATOM 1279 C CA . TRP A 1 171 ? 14.343 -6.856 -6.028 1.00 96.12 171 TRP A CA 1
ATOM 1280 C C . TRP A 1 171 ? 12.893 -7.299 -5.870 1.00 96.12 171 TRP A C 1
ATOM 1282 O O . TRP A 1 171 ? 12.251 -7.067 -4.845 1.00 96.12 171 TRP A O 1
ATOM 1292 N N . ARG A 1 172 ? 12.338 -7.889 -6.935 1.00 96.06 172 ARG A N 1
ATOM 1293 C CA . ARG A 1 172 ? 10.968 -8.417 -6.934 1.00 96.06 172 ARG A CA 1
ATOM 1294 C C . ARG A 1 172 ? 10.836 -9.545 -5.913 1.00 96.06 172 ARG A C 1
ATOM 1296 O O . ARG A 1 172 ? 11.726 -10.379 -5.806 1.00 96.06 172 ARG A O 1
ATOM 1303 N N . VAL A 1 173 ? 9.748 -9.557 -5.156 1.00 95.44 173 VAL A N 1
ATOM 1304 C CA . VAL A 1 173 ? 9.486 -10.545 -4.091 1.00 95.44 173 VAL A CA 1
ATOM 1305 C C . VAL A 1 173 ? 8.156 -11.267 -4.268 1.00 95.44 173 VAL A C 1
ATOM 1307 O O . VAL A 1 173 ? 7.906 -12.279 -3.618 1.00 95.44 173 VAL A O 1
ATOM 1310 N N . TRP A 1 174 ? 7.287 -10.740 -5.128 1.00 95.94 174 TRP A N 1
ATOM 1311 C CA . TRP A 1 174 ? 5.970 -11.294 -5.393 1.00 95.94 174 TRP A CA 1
ATOM 1312 C C . TRP A 1 174 ? 5.446 -10.809 -6.744 1.00 95.94 174 TRP A C 1
ATOM 1314 O O . TRP A 1 174 ? 5.726 -9.683 -7.163 1.00 95.94 174 TRP A O 1
ATOM 1324 N N . GLU A 1 175 ? 4.633 -11.628 -7.402 1.00 95.50 175 GLU A N 1
ATOM 1325 C CA . GLU A 1 175 ? 3.863 -11.211 -8.567 1.00 95.50 175 GLU A CA 1
ATOM 1326 C C . GLU A 1 175 ? 2.561 -11.996 -8.725 1.00 95.50 175 GLU A C 1
ATOM 1328 O O . GLU A 1 175 ? 2.368 -13.075 -8.168 1.00 95.50 175 GLU A O 1
ATOM 1333 N N . SER A 1 176 ? 1.676 -11.427 -9.532 1.00 95.12 176 SER A N 1
ATOM 1334 C CA . SER A 1 176 ? 0.449 -12.032 -10.038 1.00 95.12 176 SER A CA 1
ATOM 1335 C C . SER A 1 176 ? 0.265 -11.641 -11.506 1.00 95.12 176 SER A C 1
ATOM 1337 O O . SER A 1 176 ? 1.050 -10.858 -12.051 1.00 95.12 176 SER A O 1
ATOM 1339 N N . ALA A 1 177 ? -0.817 -12.109 -12.133 1.00 95.75 177 ALA A N 1
ATOM 1340 C CA . ALA A 1 177 ? -1.175 -11.718 -13.496 1.00 95.75 177 ALA A CA 1
ATOM 1341 C C . ALA A 1 177 ? -1.369 -10.197 -13.673 1.00 95.75 177 ALA A C 1
ATOM 1343 O O . ALA A 1 177 ? -1.168 -9.683 -14.771 1.00 95.75 177 ALA A O 1
ATOM 1344 N N . GLY A 1 178 ? -1.758 -9.472 -12.614 1.00 97.38 178 GLY A N 1
ATOM 1345 C CA . GLY A 1 178 ? -2.086 -8.042 -12.682 1.00 97.38 178 GLY A CA 1
ATOM 1346 C C . GLY A 1 178 ? -1.136 -7.106 -11.934 1.00 97.38 178 GLY A C 1
ATOM 1347 O O . GLY A 1 178 ? -1.156 -5.911 -12.207 1.00 97.38 178 GLY A O 1
ATOM 1348 N N . HIS A 1 179 ? -0.312 -7.610 -11.011 1.00 98.12 179 HIS A N 1
ATOM 1349 C CA . HIS A 1 179 ? 0.491 -6.784 -10.098 1.00 98.12 179 HIS A CA 1
ATOM 1350 C C . HIS A 1 179 ? 1.866 -7.400 -9.824 1.00 98.12 179 HIS A C 1
ATOM 1352 O O . HIS A 1 179 ? 2.040 -8.616 -9.933 1.00 98.12 179 HIS A O 1
ATOM 1358 N N . VAL A 1 180 ? 2.819 -6.564 -9.415 1.00 97.44 180 VAL A N 1
ATOM 1359 C CA . VAL A 1 180 ? 4.142 -6.980 -8.924 1.00 97.44 180 VAL A CA 1
ATOM 1360 C C . VAL A 1 180 ? 4.474 -6.256 -7.620 1.00 97.44 180 VAL A C 1
ATOM 1362 O O . VAL A 1 180 ? 4.049 -5.121 -7.416 1.00 97.44 180 VAL A O 1
ATOM 1365 N N . GLY A 1 181 ? 5.232 -6.914 -6.745 1.00 97.06 181 GLY A N 1
ATOM 1366 C CA . GLY A 1 181 ? 5.770 -6.344 -5.511 1.00 97.06 181 GLY A CA 1
ATOM 1367 C C . GLY A 1 181 ? 7.290 -6.475 -5.469 1.00 97.06 181 GLY A C 1
ATOM 1368 O O . GLY A 1 181 ? 7.824 -7.549 -5.753 1.00 97.06 181 GLY A O 1
ATOM 1369 N N . PHE A 1 182 ? 7.996 -5.403 -5.117 1.00 96.75 182 PHE A N 1
ATOM 1370 C CA . PHE A 1 182 ? 9.461 -5.370 -5.038 1.00 96.75 182 PHE A CA 1
ATOM 1371 C C . PHE A 1 182 ? 9.945 -4.552 -3.841 1.00 96.75 182 PHE A C 1
ATOM 1373 O O . PHE A 1 182 ? 9.263 -3.628 -3.401 1.00 96.75 182 PHE A O 1
ATOM 1380 N N . LEU A 1 183 ? 11.130 -4.879 -3.325 1.00 97.44 183 LEU A N 1
ATOM 1381 C CA . LEU A 1 183 ? 11.799 -4.071 -2.306 1.00 97.44 183 LEU A CA 1
ATOM 1382 C C . LEU A 1 183 ? 12.266 -2.749 -2.922 1.00 97.44 183 LEU A C 1
ATOM 1384 O O . LEU A 1 183 ? 12.773 -2.726 -4.048 1.00 97.44 183 LEU A O 1
ATOM 1388 N N . THR A 1 184 ? 12.102 -1.651 -2.186 1.00 96.06 184 THR A N 1
ATOM 1389 C CA . THR A 1 184 ? 12.678 -0.364 -2.593 1.00 96.06 184 THR A CA 1
ATOM 1390 C C . THR A 1 184 ? 14.177 -0.335 -2.269 1.00 96.06 184 THR A C 1
ATOM 1392 O O . THR A 1 184 ? 14.564 -0.777 -1.188 1.00 96.06 184 THR A O 1
ATOM 1395 N N . PRO A 1 185 ? 15.034 0.220 -3.147 1.00 96.56 185 PRO A N 1
ATOM 1396 C CA . PRO A 1 185 ? 16.428 0.490 -2.804 1.00 96.56 185 PRO A CA 1
ATOM 1397 C C . PRO A 1 185 ? 16.594 1.657 -1.822 1.00 96.56 185 PRO A C 1
ATOM 1399 O O . PRO A 1 185 ? 17.706 1.892 -1.369 1.00 96.56 185 PRO A O 1
ATOM 1402 N N . PHE A 1 186 ? 15.521 2.381 -1.488 1.00 95.06 186 PHE A N 1
ATOM 1403 C CA . PHE A 1 186 ? 15.509 3.484 -0.518 1.00 95.06 186 PHE A CA 1
ATOM 1404 C C . PHE A 1 186 ? 14.569 3.171 0.657 1.00 95.06 186 PHE A C 1
ATOM 1406 O O . PHE A 1 186 ? 13.576 3.881 0.856 1.00 95.06 186 PHE A O 1
ATOM 1413 N N . PRO A 1 187 ? 14.789 2.065 1.393 1.00 95.00 187 PRO A N 1
ATOM 1414 C CA . PRO A 1 187 ? 13.897 1.672 2.473 1.00 95.00 187 PRO A CA 1
ATOM 1415 C C . PRO A 1 187 ? 13.994 2.672 3.627 1.00 95.00 187 PRO A C 1
ATOM 1417 O O . PRO A 1 187 ? 15.083 2.940 4.118 1.00 95.00 187 PRO A O 1
ATOM 1420 N N . ASN A 1 188 ? 12.860 3.186 4.102 1.00 92.69 188 ASN A N 1
ATOM 1421 C CA . ASN A 1 188 ? 12.775 3.904 5.384 1.00 92.69 188 ASN A CA 1
ATOM 1422 C C . ASN A 1 188 ? 12.573 2.950 6.577 1.00 92.69 188 ASN A C 1
ATOM 1424 O O . ASN A 1 188 ? 12.743 3.338 7.732 1.00 92.69 188 ASN A O 1
ATOM 1428 N N . SER A 1 189 ? 12.222 1.692 6.297 1.00 93.44 189 SER A N 1
ATOM 1429 C CA . SER A 1 189 ? 11.992 0.634 7.279 1.00 93.44 189 SER A CA 1
ATOM 1430 C C . SER A 1 189 ? 12.398 -0.735 6.741 1.00 93.44 189 SER A C 1
ATOM 1432 O O . SER A 1 189 ? 12.492 -0.950 5.527 1.00 93.44 189 SER A O 1
ATOM 1434 N N . PHE A 1 190 ? 12.681 -1.677 7.644 1.00 92.88 190 PHE A N 1
ATOM 1435 C CA . PHE A 1 190 ? 13.137 -3.007 7.254 1.00 92.88 190 PHE A CA 1
ATOM 1436 C C . PHE A 1 190 ? 12.054 -3.752 6.458 1.00 92.88 190 PHE A C 1
ATOM 1438 O O . PHE A 1 190 ? 10.941 -3.952 6.937 1.00 92.88 190 PHE A O 1
ATOM 1445 N N . GLY A 1 191 ? 12.393 -4.190 5.242 1.00 93.94 191 GLY A N 1
ATOM 1446 C CA . GLY A 1 191 ? 11.454 -4.892 4.363 1.00 93.94 191 GLY A CA 1
ATOM 1447 C C . GLY A 1 191 ? 10.476 -3.989 3.608 1.00 93.94 191 GLY A C 1
ATOM 1448 O O . GLY A 1 191 ? 9.511 -4.508 3.048 1.00 93.94 191 GLY A O 1
ATOM 1449 N N . ALA A 1 192 ? 10.708 -2.671 3.574 1.00 96.12 192 ALA A N 1
ATOM 1450 C CA . ALA A 1 192 ? 9.890 -1.742 2.801 1.00 96.12 192 ALA A CA 1
ATOM 1451 C C . ALA A 1 192 ? 9.785 -2.182 1.329 1.00 96.12 192 ALA A C 1
ATOM 1453 O O . ALA A 1 192 ? 10.787 -2.361 0.628 1.00 96.12 192 ALA A O 1
ATOM 1454 N N . ALA A 1 193 ? 8.548 -2.344 0.863 1.00 96.69 193 ALA A N 1
ATOM 1455 C CA . ALA A 1 193 ? 8.234 -2.816 -0.476 1.00 96.69 193 ALA A CA 1
ATOM 1456 C C . ALA A 1 193 ? 7.190 -1.921 -1.144 1.00 96.69 193 ALA A C 1
ATOM 1458 O O . ALA A 1 193 ? 6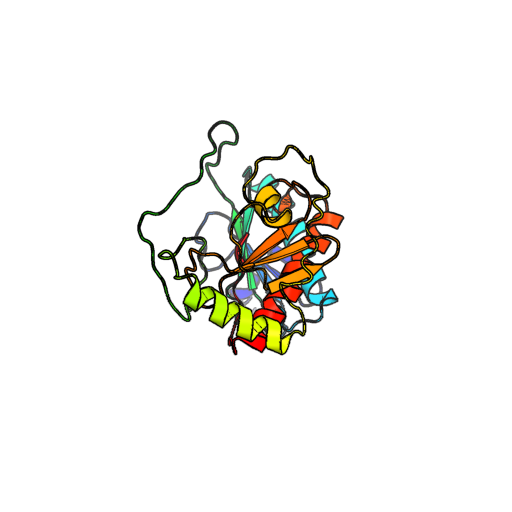.368 -1.290 -0.482 1.00 96.69 193 ALA A O 1
ATOM 1459 N N . VAL A 1 194 ? 7.210 -1.909 -2.472 1.00 97.12 194 VAL A N 1
ATOM 1460 C CA . VAL A 1 194 ? 6.258 -1.186 -3.312 1.00 97.12 194 VAL A CA 1
ATOM 1461 C C . VAL A 1 194 ? 5.483 -2.203 -4.141 1.00 97.12 194 VAL A C 1
ATOM 1463 O O . VAL A 1 194 ? 6.074 -3.096 -4.752 1.00 97.12 194 VAL A O 1
ATOM 1466 N N . VAL A 1 195 ? 4.157 -2.065 -4.157 1.00 97.88 195 VAL A N 1
ATOM 1467 C CA . VAL A 1 195 ? 3.245 -2.881 -4.968 1.00 97.88 195 VAL A CA 1
ATOM 1468 C C . VAL A 1 195 ? 2.695 -2.017 -6.087 1.00 97.88 195 VAL A C 1
ATOM 1470 O O . VAL A 1 195 ? 2.165 -0.939 -5.827 1.00 97.88 195 VAL A O 1
ATOM 1473 N N . VAL A 1 196 ? 2.813 -2.484 -7.329 1.00 97.38 196 VAL A N 1
ATOM 1474 C CA . VAL A 1 196 ? 2.369 -1.728 -8.506 1.00 97.38 196 VAL A CA 1
ATOM 1475 C C . VAL A 1 196 ? 1.531 -2.588 -9.450 1.00 97.38 196 VAL A C 1
ATOM 1477 O O . VAL A 1 196 ? 1.776 -3.795 -9.575 1.00 97.38 196 VAL A O 1
ATOM 1480 N N . PRO A 1 197 ? 0.549 -1.990 -10.145 1.00 97.75 197 PRO A N 1
ATOM 1481 C CA . PRO A 1 197 ? -0.147 -2.644 -11.242 1.00 97.75 197 PRO A CA 1
ATOM 1482 C C . PRO A 1 197 ? 0.792 -2.869 -12.432 1.00 97.75 197 PRO A C 1
ATOM 1484 O O . PRO A 1 197 ? 1.702 -2.089 -12.707 1.00 97.75 197 PRO A O 1
ATOM 1487 N N . ARG A 1 198 ? 0.511 -3.910 -13.212 1.00 97.94 198 ARG A N 1
ATOM 1488 C CA . ARG A 1 198 ? 1.154 -4.177 -14.507 1.00 97.94 198 ARG A CA 1
ATOM 1489 C C . ARG A 1 198 ? 0.586 -3.311 -15.634 1.00 97.94 198 ARG A C 1
ATOM 1491 O O . ARG A 1 198 ? 0.822 -3.607 -16.792 1.00 97.94 198 ARG A O 1
ATOM 1498 N N . LYS A 1 199 ? -0.172 -2.260 -15.335 1.00 96.88 199 LYS A N 1
ATOM 1499 C CA . LYS A 1 199 ? -0.660 -1.261 -16.295 1.00 96.88 199 LYS A CA 1
ATOM 1500 C C . LYS A 1 199 ? -0.537 0.120 -15.674 1.00 96.88 199 LYS A C 1
ATOM 1502 O O . LYS A 1 199 ? -0.561 0.244 -14.453 1.00 96.88 199 LYS A O 1
ATOM 1507 N N . HIS A 1 200 ? -0.439 1.151 -16.503 1.00 94.88 200 HIS A N 1
ATOM 1508 C CA . HIS A 1 200 ? -0.404 2.517 -15.999 1.00 94.88 200 HIS A CA 1
ATOM 1509 C C . HIS A 1 200 ? -1.773 2.909 -15.429 1.00 94.88 200 HIS A C 1
ATOM 1511 O O . HIS A 1 200 ? -2.781 2.836 -16.132 1.00 94.88 200 HIS A O 1
ATOM 1517 N N . LEU A 1 201 ? -1.798 3.334 -14.167 1.00 95.38 201 LEU A N 1
ATOM 1518 C CA . LEU A 1 201 ? -2.958 3.900 -13.478 1.00 95.38 201 LEU A CA 1
ATOM 1519 C C . LEU A 1 201 ? -2.572 5.258 -12.878 1.00 95.38 201 LEU A C 1
ATOM 1521 O O . LEU A 1 201 ? -1.390 5.549 -12.700 1.00 95.38 201 LEU A O 1
ATOM 1525 N N . THR A 1 202 ? -3.565 6.090 -12.559 1.00 92.69 202 THR A N 1
ATOM 1526 C CA . THR A 1 202 ? -3.317 7.339 -11.823 1.00 92.69 202 THR A CA 1
ATOM 1527 C C . THR A 1 202 ? -2.712 7.048 -10.446 1.00 92.69 202 THR A C 1
ATOM 1529 O O . THR A 1 202 ? -3.032 6.040 -9.819 1.00 92.69 202 THR A O 1
ATOM 1532 N N . SER A 1 203 ? -1.856 7.951 -9.959 1.00 89.25 203 SER A N 1
ATOM 1533 C CA . SER A 1 203 ? -1.281 7.870 -8.610 1.00 89.25 203 SER A CA 1
ATOM 1534 C C . SER A 1 203 ? -2.282 8.179 -7.495 1.00 89.25 203 SER A C 1
ATOM 1536 O O . SER A 1 203 ? -1.963 8.003 -6.326 1.00 89.25 203 SER A O 1
ATOM 1538 N N . ASP A 1 204 ? -3.481 8.654 -7.834 1.00 92.81 204 ASP A N 1
ATOM 1539 C CA . ASP A 1 204 ? -4.575 8.808 -6.878 1.00 92.81 204 ASP A CA 1
ATOM 1540 C C . ASP A 1 204 ? -5.349 7.488 -6.742 1.00 92.81 204 ASP A C 1
ATOM 1542 O O . ASP A 1 204 ? -6.190 7.154 -7.582 1.00 92.81 204 ASP A O 1
ATOM 1546 N N . ILE A 1 205 ? -5.067 6.745 -5.665 1.00 95.12 205 ILE A N 1
ATOM 1547 C CA . ILE A 1 205 ? -5.677 5.437 -5.393 1.00 95.12 205 ILE A CA 1
ATOM 1548 C C . ILE A 1 205 ? -7.207 5.491 -5.315 1.00 95.12 205 ILE A C 1
ATOM 1550 O O . ILE A 1 205 ? -7.862 4.496 -5.602 1.00 95.12 205 ILE A O 1
ATOM 1554 N N . PHE A 1 206 ? -7.813 6.619 -4.944 1.00 96.69 206 PHE A N 1
ATOM 1555 C CA . PHE A 1 206 ? -9.272 6.712 -4.846 1.00 96.69 206 PHE A CA 1
ATOM 1556 C C . PHE A 1 206 ? -9.942 7.170 -6.147 1.00 96.69 206 PHE A C 1
ATOM 1558 O O . PHE A 1 206 ? -11.173 7.122 -6.256 1.00 96.69 206 PHE A O 1
ATOM 1565 N N . ALA A 1 207 ? -9.145 7.574 -7.139 1.00 94.81 207 ALA A N 1
ATOM 1566 C CA . ALA A 1 207 ? -9.608 7.938 -8.473 1.00 94.81 207 ALA A CA 1
ATOM 1567 C C . ALA A 1 207 ? -9.563 6.773 -9.479 1.00 94.81 207 ALA A C 1
ATOM 1569 O O . ALA A 1 207 ? -10.131 6.897 -10.566 1.00 94.81 207 ALA A O 1
ATOM 1570 N N . ILE A 1 208 ? -8.915 5.647 -9.152 1.00 96.62 208 ILE A N 1
ATOM 1571 C CA . ILE A 1 208 ? -8.952 4.447 -10.006 1.00 96.62 208 ILE A CA 1
ATOM 1572 C C . ILE A 1 208 ? -10.338 3.776 -9.963 1.00 96.62 208 ILE A C 1
ATOM 1574 O O . ILE A 1 208 ? -11.152 4.017 -9.067 1.00 96.62 208 ILE A O 1
ATOM 1578 N N . GLY A 1 209 ? -10.627 2.940 -10.964 1.00 96.50 209 GLY A N 1
ATOM 1579 C CA . GLY A 1 209 ? -11.870 2.167 -11.012 1.00 96.50 209 GLY A CA 1
ATOM 1580 C C . GLY A 1 209 ? -11.967 1.168 -9.856 1.00 96.50 209 GLY A C 1
ATOM 1581 O O . GLY A 1 209 ? -10.952 0.693 -9.360 1.00 96.50 209 GLY A O 1
ATOM 1582 N N . GLU A 1 210 ? -13.185 0.819 -9.437 1.00 97.06 210 GLU A N 1
ATOM 1583 C CA . GLU A 1 210 ? -13.397 -0.065 -8.278 1.00 97.06 210 GLU A CA 1
ATOM 1584 C C . GLU A 1 210 ? -12.743 -1.446 -8.453 1.00 97.06 210 GLU A C 1
ATOM 1586 O O . GLU A 1 210 ? -12.139 -1.956 -7.514 1.00 97.06 210 GLU A O 1
ATOM 1591 N N . GLU A 1 211 ? -12.800 -2.023 -9.656 1.00 97.50 211 GLU A N 1
ATOM 1592 C CA . GLU A 1 211 ? -12.131 -3.293 -9.971 1.00 97.50 211 GLU A CA 1
ATOM 1593 C C . GLU A 1 211 ? -10.609 -3.191 -9.785 1.00 97.50 211 GLU A C 1
ATOM 1595 O O . GLU A 1 211 ? -10.003 -4.034 -9.121 1.00 97.50 211 GLU A O 1
ATOM 1600 N N . ASP A 1 212 ? -10.004 -2.118 -10.302 1.00 97.88 212 ASP A N 1
ATOM 1601 C CA . ASP A 1 212 ? -8.572 -1.848 -10.156 1.00 97.88 212 ASP A CA 1
ATOM 1602 C C . ASP A 1 212 ? -8.190 -1.590 -8.698 1.00 97.88 212 ASP A C 1
ATOM 1604 O O . ASP A 1 212 ? -7.166 -2.085 -8.230 1.00 97.88 212 ASP A O 1
ATOM 1608 N N . PHE A 1 213 ? -9.035 -0.871 -7.958 1.00 98.12 213 PHE A N 1
ATOM 1609 C CA . PHE A 1 213 ? -8.856 -0.637 -6.531 1.00 98.12 213 PHE A CA 1
ATOM 1610 C C . PHE A 1 213 ? -8.866 -1.947 -5.745 1.00 98.12 213 PHE A C 1
ATOM 1612 O O . PHE A 1 213 ? -7.940 -2.202 -4.978 1.00 98.12 213 PHE A O 1
ATOM 1619 N N . VAL A 1 214 ? -9.871 -2.803 -5.959 1.00 98.38 214 VAL A N 1
ATOM 1620 C CA . VAL A 1 214 ? -9.985 -4.109 -5.291 1.00 98.38 214 VAL A CA 1
ATOM 1621 C C . VAL A 1 214 ? -8.782 -4.993 -5.611 1.00 98.38 214 VAL A C 1
ATOM 1623 O O . VAL A 1 214 ? -8.220 -5.610 -4.703 1.00 98.38 214 VAL A O 1
ATOM 1626 N N . ALA A 1 215 ? -8.360 -5.033 -6.876 1.00 98.38 215 ALA A N 1
ATOM 1627 C CA . ALA A 1 215 ? -7.204 -5.814 -7.290 1.00 98.38 215 ALA A CA 1
ATOM 1628 C C . ALA A 1 215 ? -5.899 -5.293 -6.656 1.00 98.38 215 ALA A C 1
ATOM 1630 O O . ALA A 1 215 ? -5.097 -6.095 -6.173 1.00 98.38 215 ALA A O 1
ATOM 1631 N N . LEU A 1 216 ? -5.713 -3.969 -6.592 1.00 98.38 216 LEU A N 1
ATOM 1632 C CA . LEU A 1 216 ? -4.533 -3.340 -5.998 1.00 98.38 216 LEU A CA 1
ATOM 1633 C C . LEU A 1 216 ? -4.454 -3.574 -4.487 1.00 98.38 216 LEU A C 1
ATOM 1635 O O . LEU A 1 216 ? -3.410 -3.994 -3.988 1.00 98.38 216 LEU A O 1
ATOM 1639 N N . VAL A 1 217 ? -5.543 -3.350 -3.743 1.00 98.12 217 VAL A N 1
ATOM 1640 C CA . VAL A 1 217 ? -5.532 -3.589 -2.291 1.00 98.12 217 VAL A CA 1
ATOM 1641 C C . VAL A 1 217 ? -5.409 -5.082 -1.978 1.00 98.12 217 VAL A C 1
ATOM 1643 O O . VAL A 1 217 ? -4.737 -5.452 -1.021 1.00 98.12 217 VAL A O 1
ATOM 1646 N N . GLY A 1 218 ? -5.978 -5.964 -2.808 1.00 98.38 218 GLY A N 1
ATOM 1647 C CA . GLY A 1 218 ? -5.773 -7.410 -2.691 1.00 98.38 218 GLY A CA 1
ATOM 1648 C C . GLY A 1 218 ? -4.307 -7.811 -2.886 1.00 98.38 218 GLY A C 1
ATOM 1649 O O . GLY A 1 218 ? -3.775 -8.604 -2.110 1.00 98.38 218 GLY A O 1
ATOM 1650 N N . ALA A 1 219 ? -3.622 -7.210 -3.862 1.00 98.31 219 ALA A N 1
ATOM 1651 C CA . ALA A 1 219 ? -2.185 -7.389 -4.048 1.00 98.31 219 ALA A CA 1
ATOM 1652 C C . ALA A 1 219 ? -1.378 -6.859 -2.848 1.00 98.31 219 ALA A C 1
ATOM 1654 O O . ALA A 1 219 ? -0.458 -7.529 -2.381 1.00 98.31 219 ALA A O 1
ATOM 1655 N N . ALA A 1 220 ? -1.748 -5.695 -2.302 1.00 98.00 220 ALA A N 1
ATOM 1656 C CA . ALA A 1 220 ? -1.127 -5.153 -1.094 1.00 98.00 220 ALA A CA 1
ATOM 1657 C C . ALA A 1 220 ? -1.311 -6.087 0.115 1.00 98.00 220 ALA A C 1
ATOM 1659 O O . ALA A 1 220 ? -0.362 -6.302 0.867 1.00 98.00 220 ALA A O 1
ATOM 1660 N N . TRP A 1 221 ? -2.491 -6.697 0.273 1.00 98.06 221 TRP A N 1
ATOM 1661 C CA . TRP A 1 221 ? -2.763 -7.687 1.318 1.00 98.06 221 TRP A CA 1
ATOM 1662 C C . TRP A 1 221 ? -1.876 -8.932 1.192 1.00 98.06 221 TRP A C 1
ATOM 1664 O O . TRP A 1 221 ? -1.270 -9.351 2.178 1.00 98.06 221 TRP A O 1
ATOM 1674 N N . GLU A 1 222 ? -1.741 -9.491 -0.014 1.00 97.25 222 GLU A N 1
ATOM 1675 C CA . GLU A 1 222 ? -0.861 -10.639 -0.278 1.00 97.25 222 GLU A CA 1
ATOM 1676 C C . GLU A 1 222 ? 0.602 -10.328 0.054 1.00 97.25 222 GLU A C 1
ATOM 1678 O O . GLU A 1 222 ? 1.272 -11.104 0.741 1.00 97.25 222 GLU A O 1
ATOM 1683 N N . VAL A 1 223 ? 1.104 -9.180 -0.406 1.00 97.12 223 VAL A N 1
ATOM 1684 C CA . VAL A 1 223 ? 2.495 -8.777 -0.174 1.00 97.12 223 VAL A CA 1
ATOM 1685 C C . VAL A 1 223 ? 2.745 -8.513 1.306 1.00 97.12 223 VAL A C 1
ATOM 1687 O O . VAL A 1 223 ? 3.699 -9.058 1.858 1.00 97.12 223 VAL A O 1
ATOM 1690 N N . ALA A 1 224 ? 1.877 -7.754 1.978 1.00 96.69 224 ALA A N 1
ATOM 1691 C CA . ALA A 1 224 ? 2.026 -7.450 3.397 1.00 96.69 224 ALA A CA 1
ATOM 1692 C C . ALA A 1 224 ? 2.070 -8.720 4.259 1.00 96.69 224 ALA A C 1
ATOM 1694 O O . ALA A 1 224 ? 2.930 -8.836 5.131 1.00 96.69 224 ALA A O 1
ATOM 1695 N N . ARG A 1 225 ? 1.212 -9.712 3.980 1.00 95.69 225 ARG A N 1
ATOM 1696 C CA . ARG A 1 225 ? 1.246 -11.008 4.677 1.00 95.69 225 ARG A CA 1
ATOM 1697 C C . ARG A 1 225 ? 2.557 -11.752 4.457 1.00 95.69 225 ARG A C 1
ATOM 1699 O O . ARG A 1 225 ? 3.158 -12.224 5.415 1.00 95.69 225 ARG A O 1
ATOM 1706 N N . LYS A 1 226 ? 3.039 -11.809 3.214 1.00 94.75 226 LYS A N 1
ATOM 1707 C CA . LYS A 1 226 ? 4.309 -12.475 2.883 1.00 94.75 226 LYS A CA 1
ATOM 1708 C C . LYS A 1 226 ? 5.502 -11.798 3.551 1.00 94.75 226 LYS A C 1
ATOM 1710 O O . LYS A 1 226 ? 6.371 -12.495 4.064 1.00 94.75 226 LYS A O 1
ATOM 1715 N N . LEU A 1 227 ? 5.529 -10.464 3.585 1.00 94.88 227 LEU A N 1
ATOM 1716 C CA . LEU A 1 227 ? 6.552 -9.704 4.307 1.00 94.88 227 LEU A CA 1
ATOM 1717 C C . LEU A 1 227 ? 6.502 -10.004 5.803 1.00 94.88 227 LEU A C 1
ATOM 1719 O O . LEU A 1 227 ? 7.535 -10.301 6.399 1.00 94.88 227 LEU A O 1
ATOM 1723 N N . LYS A 1 228 ? 5.304 -9.974 6.394 1.00 93.75 228 LYS A N 1
ATOM 1724 C CA . LYS A 1 228 ? 5.099 -10.261 7.813 1.00 93.75 228 LYS A CA 1
ATOM 1725 C C . LYS A 1 228 ? 5.632 -11.640 8.184 1.00 93.75 228 LYS A C 1
ATOM 1727 O O . LYS A 1 228 ? 6.461 -11.753 9.086 1.00 93.75 228 LYS A O 1
ATOM 1732 N N . ASP A 1 229 ? 5.214 -12.655 7.435 1.00 93.06 229 ASP A N 1
ATOM 1733 C CA . ASP A 1 229 ? 5.574 -14.045 7.681 1.00 93.06 229 ASP A CA 1
ATOM 1734 C C . ASP A 1 229 ? 7.079 -14.288 7.460 1.00 93.06 229 ASP A C 1
ATOM 1736 O O . ASP A 1 229 ? 7.709 -14.969 8.268 1.00 93.06 229 ASP A O 1
ATOM 1740 N N . ALA A 1 230 ? 7.673 -13.717 6.402 1.00 94.56 230 ALA A N 1
ATOM 1741 C CA . ALA A 1 230 ? 9.079 -13.937 6.044 1.00 94.56 230 ALA A CA 1
ATOM 1742 C C . ALA A 1 230 ? 10.094 -13.164 6.884 1.00 94.56 230 ALA A C 1
ATOM 1744 O O . ALA A 1 230 ? 11.234 -13.601 7.096 1.00 94.56 230 ALA A O 1
ATOM 1745 N N . LEU A 1 231 ? 9.701 -11.982 7.340 1.00 94.06 231 LEU A N 1
ATOM 1746 C CA . LEU A 1 231 ? 10.582 -11.090 8.078 1.00 94.06 231 LEU A CA 1
ATOM 1747 C C . LEU A 1 231 ? 10.345 -11.152 9.587 1.00 94.06 231 LEU A C 1
ATOM 1749 O O . LEU A 1 231 ? 11.165 -10.619 10.331 1.00 94.06 231 LEU A O 1
ATOM 1753 N N . GLY A 1 232 ? 9.287 -11.838 10.034 1.00 92.50 232 GLY A N 1
ATOM 1754 C CA . GLY A 1 232 ? 8.895 -11.899 11.440 1.00 92.50 232 GLY A CA 1
ATOM 1755 C C . GLY A 1 232 ? 8.407 -10.547 11.958 1.00 92.50 232 GLY A C 1
ATOM 1756 O O . GLY A 1 232 ? 8.629 -10.222 13.123 1.00 92.50 232 GLY A O 1
ATOM 1757 N N . ALA A 1 233 ? 7.804 -9.729 11.090 1.00 91.19 233 ALA A N 1
ATOM 1758 C CA . ALA A 1 233 ? 7.352 -8.395 11.463 1.00 91.19 233 ALA A CA 1
ATOM 1759 C C . ALA A 1 233 ? 6.136 -8.482 12.395 1.00 91.19 233 ALA A C 1
ATOM 1761 O O . ALA A 1 233 ? 5.180 -9.211 12.124 1.00 91.19 233 ALA A O 1
ATOM 1762 N N . THR A 1 234 ? 6.137 -7.703 13.476 1.00 89.19 234 THR A N 1
ATOM 1763 C CA . THR A 1 234 ? 4.984 -7.637 14.387 1.00 89.19 234 THR A CA 1
ATOM 1764 C C . THR A 1 234 ? 3.772 -7.022 13.684 1.00 89.19 234 THR A C 1
ATOM 1766 O O . THR A 1 234 ? 2.659 -7.544 13.770 1.00 89.19 234 THR A O 1
ATOM 1769 N N . HIS A 1 235 ? 4.013 -5.945 12.933 1.00 88.94 235 HIS A N 1
ATOM 1770 C CA . HIS A 1 235 ? 3.018 -5.173 12.195 1.00 88.94 235 HIS A CA 1
ATOM 1771 C C . HIS A 1 235 ? 3.586 -4.767 10.836 1.00 88.94 235 HIS A C 1
ATOM 1773 O O . HIS A 1 235 ? 4.799 -4.631 10.682 1.00 88.94 235 HIS A O 1
ATOM 1779 N N . VAL A 1 236 ? 2.702 -4.563 9.862 1.00 94.81 236 VAL A N 1
ATOM 1780 C CA . VAL A 1 236 ? 3.057 -4.022 8.547 1.00 94.81 236 VAL A CA 1
ATOM 1781 C C . VAL A 1 236 ? 2.238 -2.764 8.332 1.00 94.81 236 VAL A C 1
ATOM 1783 O O . VAL A 1 236 ? 1.013 -2.810 8.376 1.00 94.81 236 VAL A O 1
ATOM 1786 N N . GLY A 1 237 ? 2.919 -1.643 8.127 1.00 95.25 237 GLY A N 1
ATOM 1787 C CA . GLY A 1 237 ? 2.295 -0.383 7.759 1.00 95.25 237 GLY A CA 1
ATOM 1788 C C . GLY A 1 237 ? 1.964 -0.314 6.271 1.00 95.25 237 GLY A C 1
ATOM 1789 O O . GLY A 1 237 ? 2.553 -1.024 5.460 1.00 95.25 237 GLY A O 1
ATOM 1790 N N . MET A 1 238 ? 1.036 0.562 5.900 1.00 96.12 238 MET A N 1
ATOM 1791 C CA . MET A 1 238 ? 0.717 0.833 4.498 1.00 96.12 238 MET A CA 1
ATOM 1792 C C . MET A 1 238 ? 0.345 2.300 4.322 1.00 96.12 238 MET A C 1
ATOM 1794 O O . MET A 1 238 ? -0.388 2.860 5.138 1.00 96.12 238 MET A O 1
ATOM 1798 N N . VAL A 1 239 ? 0.847 2.902 3.246 1.00 95.12 239 VAL A N 1
ATOM 1799 C CA . VAL A 1 239 ? 0.563 4.279 2.844 1.00 95.12 239 VAL A CA 1
ATOM 1800 C C . VAL A 1 239 ? 0.300 4.334 1.339 1.00 95.12 239 VAL A C 1
ATOM 1802 O O . VAL A 1 239 ? 0.989 3.663 0.572 1.00 95.12 239 VAL A O 1
ATOM 1805 N N . PHE A 1 240 ? -0.704 5.118 0.950 1.00 89.12 240 PHE A N 1
ATOM 1806 C CA . PHE A 1 240 ? -1.053 5.488 -0.420 1.00 89.12 240 PHE A CA 1
ATOM 1807 C C . PHE A 1 240 ? -1.356 6.985 -0.498 1.00 89.12 240 PHE A C 1
ATOM 1809 O O . PHE A 1 240 ? -2.030 7.505 0.427 1.00 89.12 240 PHE A O 1
#

Secondary structure (DSSP, 8-state):
-PPPPGGGGGEEEEETTEEEEE-SS-SSTT-EEEEES-SSBGGGS-HHHHHHHHHHHHHHHHHHHHHHT-SEEEEEE---BS-EEEEEEETT--GGG------S-----SS-SS------PPPPHHHHHHHHHHHHHHH---GGG------S-TT---HHHHHHTT-S--EEEEE-SSEEEEE-SS-SSTT-EEEEESS---S-TTTS-HHHHHHHHHHHHHHHHHHHHHHT-S---EE-

Sequence (240 aa):
MTSPTTAAKYVLATRGPSSVRISPSPTAPGQLQITTTSPQDLFSLPLKDYTTLLLLAHSTSRLLSNSLQVHRVALATTGEPSPSLSLIPLHGLDPSSWFPILTHNDEFISTPAFVDSKGGPKESSATLDAIQGRITAQTGWTPAAMDLTFHGDKADANLFARLVRGEIEQWRVWESAGHVGFLTPFPNSFGAAVVVPRKHLTSDIFAIGEEDFVALVGAAWEVARKLKDALGATHVGMVF

InterPro domains:
  IPR001310 Histidine triad (HIT) protein [PTHR46648] (144-239)
  IPR036265 HIT-like superfamily [G3DSA:3.30.428.10] (142-240)
  IPR036265 HIT-like superfamily [SSF54197] (157-239)

Radius of gyration: 18.66 Å; chains: 1; bounding box: 54×44×57 Å